Protein AF-0000000083642367 (afdb_homodimer)

Secondary structure (DSSP, 8-state):
------HHHHHHHHHHHHHHHH-HHHIIIII-HHHHHHHH-----SSSS------------HHHHHHHHHHHHHHHHHHIIIII-PPPHHHHHHHHHHHHHHHHHHHHTTT-------/------HHHHHHHHHHHHHHHH-HHHIIIII-HHHHHHHH-----SSSS------------HHHHHHHHHHHHHHHHHHIIIII-PPPHHHHHHHHHHHHHHHHHHHHTTT-------

pLDDT: mean 73.56, std 21.22, range [21.5, 97.69]

Structure (mmCIF, N/CA/C/O backbone):
data_AF-0000000083642367-model_v1
#
loop_
_entity.id
_entity.type
_entity.pdbx_description
1 polymer 'Putative E3 ubiquitin-protein ligase LIN-1'
#
loop_
_atom_site.group_PDB
_atom_site.id
_atom_site.type_symbol
_atom_site.label_atom_id
_atom_site.label_alt_id
_atom_site.label_comp_id
_atom_site.label_asym_id
_atom_site.label_entity_id
_atom_site.label_seq_id
_atom_site.pdbx_PDB_ins_code
_atom_site.Cartn_x
_atom_site.Cartn_y
_atom_site.Cartn_z
_atom_site.occupancy
_atom_site.B_iso_or_equiv
_atom_site.auth_seq_id
_atom_site.auth_comp_id
_atom_site.auth_asym_id
_atom_site.auth_atom_id
_atom_site.pdbx_PDB_model_num
ATOM 1 N N . MET A 1 1 ? 23.484 5.816 1.713 1 21.5 1 MET A N 1
ATOM 2 C CA . MET A 1 1 ? 23.25 5.234 0.395 1 21.5 1 MET A CA 1
ATOM 3 C C . MET A 1 1 ? 21.766 5.016 0.15 1 21.5 1 MET A C 1
ATOM 5 O O . MET A 1 1 ? 21.109 4.258 0.871 1 21.5 1 MET A O 1
ATOM 9 N N . VAL A 1 2 ? 21.078 6 -0.217 1 36.38 2 VAL A N 1
ATOM 10 C CA . VAL A 1 2 ? 19.672 6.004 -0.578 1 36.38 2 VAL A CA 1
ATOM 11 C C . VAL A 1 2 ? 19.406 4.938 -1.637 1 36.38 2 VAL A C 1
ATOM 13 O O . VAL A 1 2 ? 19.953 5 -2.74 1 36.38 2 VAL A O 1
ATOM 16 N N . ARG A 1 3 ? 19.406 3.686 -1.365 1 45.94 3 ARG A N 1
ATOM 17 C CA . ARG A 1 3 ? 19.25 2.605 -2.334 1 45.94 3 ARG A CA 1
ATOM 18 C C . ARG A 1 3 ? 18.172 2.932 -3.354 1 45.94 3 ARG A C 1
ATOM 20 O O . ARG A 1 3 ? 17.109 3.473 -2.998 1 45.94 3 ARG A O 1
ATOM 27 N N . LYS A 1 4 ? 18.5 3.357 -4.512 1 52.19 4 LYS A N 1
ATOM 28 C CA . LYS A 1 4 ? 17.672 3.621 -5.68 1 52.19 4 LYS A CA 1
ATOM 29 C C . LYS A 1 4 ? 16.578 2.559 -5.828 1 52.19 4 LYS A C 1
ATOM 31 O O . LYS A 1 4 ? 16.875 1.365 -5.914 1 52.19 4 LYS A O 1
ATOM 36 N N . LEU A 1 5 ? 15.43 2.971 -5.438 1 57.75 5 LEU A N 1
ATOM 37 C CA . LEU A 1 5 ? 14.312 2.084 -5.738 1 57.75 5 LEU A CA 1
ATOM 38 C C . LEU A 1 5 ? 14.305 1.696 -7.211 1 57.75 5 LEU A C 1
ATOM 40 O O . LEU A 1 5 ? 14.602 2.523 -8.078 1 57.75 5 LEU A O 1
ATOM 44 N N . GLN A 1 6 ? 14.578 0.341 -7.5 1 70 6 GLN A N 1
ATOM 45 C CA . GLN A 1 6 ? 14.414 -0.15 -8.859 1 70 6 GLN A CA 1
ATOM 46 C C . GLN A 1 6 ? 12.953 -0.071 -9.305 1 70 6 GLN A C 1
ATOM 48 O O . GLN A 1 6 ? 12.078 0.305 -8.516 1 70 6 GLN A O 1
ATOM 53 N N . GLY A 1 7 ? 12.711 -0.253 -10.539 1 76.69 7 GLY A N 1
ATOM 54 C CA . GLY A 1 7 ? 11.391 -0.056 -11.109 1 76.69 7 GLY A CA 1
ATOM 55 C C . GLY A 1 7 ? 10.281 -0.653 -10.266 1 76.69 7 GLY A C 1
ATOM 56 O O . GLY A 1 7 ? 9.32 0.037 -9.914 1 76.69 7 GLY A O 1
ATOM 57 N N . ASP A 1 8 ? 10.445 -1.919 -9.836 1 83 8 ASP A N 1
ATOM 58 C CA . ASP A 1 8 ? 9.398 -2.555 -9.039 1 83 8 ASP A CA 1
ATOM 59 C C . ASP A 1 8 ? 9.352 -1.969 -7.633 1 83 8 ASP A C 1
ATOM 61 O O . ASP A 1 8 ? 8.273 -1.774 -7.074 1 83 8 ASP A O 1
ATOM 65 N N . GLU A 1 9 ? 10.5 -1.69 -7.07 1 89.38 9 GLU A N 1
ATOM 66 C CA . GLU A 1 9 ? 10.547 -1.117 -5.727 1 89.38 9 GLU A CA 1
ATOM 67 C C . GLU A 1 9 ? 9.961 0.292 -5.707 1 89.38 9 GLU A C 1
ATOM 69 O O . GLU A 1 9 ? 9.273 0.673 -4.758 1 89.38 9 GLU A O 1
ATOM 74 N N . TRP A 1 10 ? 10.203 0.956 -6.742 1 87.31 10 TRP A N 1
ATOM 75 C CA . TRP A 1 10 ? 9.648 2.297 -6.906 1 87.31 10 TRP A CA 1
ATOM 76 C C . TRP A 1 10 ? 8.125 2.256 -6.945 1 87.31 10 TRP A C 1
ATOM 78 O O . TRP A 1 10 ? 7.465 3.049 -6.273 1 87.31 10 TRP A O 1
ATOM 88 N N . GLN A 1 11 ? 7.609 1.375 -7.688 1 85.44 11 GLN A N 1
ATOM 89 C CA . GLN A 1 11 ? 6.164 1.238 -7.824 1 85.44 11 GLN A CA 1
ATOM 90 C C . GLN A 1 11 ? 5.523 0.795 -6.512 1 85.44 11 GLN A C 1
ATOM 92 O O . GLN A 1 11 ? 4.453 1.276 -6.145 1 85.44 11 GLN A O 1
ATOM 97 N N . ALA A 1 12 ? 6.156 -0.085 -5.848 1 92.62 12 ALA A N 1
ATOM 98 C CA . ALA A 1 12 ? 5.645 -0.529 -4.555 1 92.62 12 ALA A CA 1
ATOM 99 C C . ALA A 1 12 ? 5.586 0.628 -3.561 1 92.62 12 ALA A C 1
ATOM 101 O O . ALA A 1 12 ? 4.629 0.75 -2.795 1 92.62 12 ALA A O 1
ATOM 102 N N . ALA A 1 13 ? 6.57 1.545 -3.623 1 93.75 13 ALA A N 1
ATOM 103 C CA . ALA A 1 13 ? 6.574 2.727 -2.764 1 93.75 13 ALA A CA 1
ATOM 104 C C . ALA A 1 13 ? 5.41 3.652 -3.102 1 93.75 13 ALA A C 1
ATOM 106 O O . ALA A 1 13 ? 4.766 4.203 -2.203 1 93.75 13 ALA A O 1
ATOM 107 N N . LEU A 1 14 ? 5.109 3.732 -4.359 1 91.19 14 LEU A N 1
ATOM 108 C CA . LEU A 1 14 ? 3.99 4.562 -4.789 1 91.19 14 LEU A CA 1
ATOM 109 C C . LEU A 1 14 ? 2.666 4.004 -4.277 1 91.19 14 LEU A C 1
ATOM 111 O O . LEU A 1 14 ? 1.818 4.754 -3.789 1 91.19 14 LEU A O 1
ATOM 115 N N . HIS A 1 15 ? 2.521 2.746 -4.406 1 91.94 15 HIS A N 1
ATOM 116 C CA . HIS A 1 15 ? 1.314 2.105 -3.896 1 91.94 15 HIS A CA 1
ATOM 117 C C . HIS A 1 15 ? 1.214 2.246 -2.381 1 91.94 15 HIS A C 1
ATOM 119 O O . HIS A 1 15 ? 0.127 2.473 -1.845 1 91.94 15 HIS A O 1
ATOM 125 N N . PHE A 1 16 ? 2.283 2.168 -1.712 1 95.38 16 PHE A N 1
ATOM 126 C CA . PHE A 1 16 ? 2.297 2.332 -0.263 1 95.38 16 PHE A CA 1
ATOM 127 C C . PHE A 1 16 ? 1.856 3.738 0.127 1 95.38 16 PHE A C 1
ATOM 129 O O . PHE A 1 16 ? 1.002 3.906 1 1 95.38 16 PHE A O 1
ATOM 136 N N . LEU A 1 17 ? 2.432 4.699 -0.504 1 95.5 17 LEU A N 1
ATOM 137 C CA . LEU A 1 17 ? 2.072 6.086 -0.214 1 95.5 17 LEU A CA 1
ATOM 138 C C . LEU A 1 17 ? 0.598 6.336 -0.513 1 95.5 17 LEU A C 1
ATOM 140 O O . LEU A 1 17 ? -0.067 7.082 0.209 1 95.5 17 LEU A O 1
ATOM 144 N N . GLN A 1 18 ? 0.11 5.691 -1.556 1 92 18 GLN A N 1
ATOM 145 C CA . GLN A 1 18 ? -1.309 5.82 -1.876 1 92 18 GLN A CA 1
ATOM 146 C C . GLN A 1 18 ? -2.176 5.207 -0.781 1 92 18 GLN A C 1
ATOM 148 O O . GLN A 1 18 ? -3.232 5.746 -0.444 1 92 18 GLN A O 1
ATOM 153 N N . ALA A 1 19 ? -1.743 4.082 -0.219 1 94.62 19 ALA A N 1
ATOM 154 C CA . ALA A 1 19 ? -2.473 3.486 0.897 1 94.62 19 ALA A CA 1
ATOM 155 C C . ALA A 1 19 ? -2.523 4.438 2.09 1 94.62 19 ALA A C 1
ATOM 157 O O . ALA A 1 19 ? -3.576 4.613 2.707 1 94.62 19 ALA A O 1
ATOM 158 N N . VAL A 1 20 ? -1.444 5.102 2.375 1 97.06 20 VAL A N 1
ATOM 159 C CA . VAL A 1 20 ? -1.371 6.059 3.475 1 97.06 20 VAL A CA 1
ATOM 160 C C . VAL A 1 20 ? -2.309 7.23 3.203 1 97.06 20 VAL A C 1
ATOM 162 O O . VAL A 1 20 ? -3.041 7.668 4.094 1 97.06 20 VAL A O 1
ATOM 165 N N . LEU A 1 21 ? -2.297 7.711 2.006 1 94.31 21 LEU A N 1
ATOM 166 C CA . LEU A 1 21 ? -3.123 8.852 1.632 1 94.31 21 LEU A CA 1
ATOM 167 C C . LEU A 1 21 ? -4.602 8.547 1.832 1 94.31 21 LEU A C 1
ATOM 169 O O . LEU A 1 21 ? -5.367 9.406 2.268 1 94.31 21 LEU A O 1
ATOM 173 N N . VAL A 1 22 ? -4.961 7.375 1.558 1 92.06 22 VAL A N 1
ATOM 174 C CA . VAL A 1 22 ? -6.367 6.984 1.57 1 92.06 22 VAL A CA 1
ATOM 175 C C . VAL A 1 22 ? -6.816 6.711 3.004 1 92.06 22 VAL A C 1
ATOM 177 O O . VAL A 1 22 ? -7.906 7.121 3.41 1 92.06 22 VAL A O 1
ATOM 180 N N . SER A 1 23 ? -5.977 6.023 3.75 1 94.56 23 SER A N 1
ATOM 181 C CA . SER A 1 23 ? -6.324 5.695 5.129 1 94.56 23 SER A CA 1
ATOM 182 C C . SER A 1 23 ? -5.09 5.703 6.023 1 94.56 23 SER A C 1
ATOM 184 O O . SER A 1 23 ? -4.578 4.645 6.387 1 94.56 23 SER A O 1
ATOM 186 N N . PRO A 1 24 ? -4.672 6.863 6.48 1 96.25 24 PRO A N 1
ATOM 187 C CA . PRO A 1 24 ? -3.461 6.977 7.293 1 96.25 24 PRO A CA 1
ATOM 188 C C . PRO A 1 24 ? -3.553 6.203 8.609 1 96.25 24 PRO A C 1
ATOM 190 O O . PRO A 1 24 ? -2.592 5.543 9.008 1 96.25 24 PRO A O 1
ATOM 193 N N . MET A 1 25 ? -4.711 6.203 9.188 1 94.69 25 MET A N 1
ATOM 194 C CA . MET A 1 25 ? -4.863 5.562 10.492 1 94.69 25 MET A CA 1
ATOM 195 C C . MET A 1 25 ? -4.723 4.047 10.375 1 94.69 25 MET A C 1
ATOM 197 O O . MET A 1 25 ? -4.047 3.42 11.188 1 94.69 25 MET A O 1
ATOM 201 N N . LEU A 1 26 ? -5.309 3.523 9.383 1 95.69 26 LEU A N 1
ATOM 202 C CA . LEU A 1 26 ? -5.215 2.082 9.18 1 95.69 26 LEU A CA 1
ATOM 203 C C . LEU A 1 26 ? -3.773 1.665 8.898 1 95.69 26 LEU A C 1
ATOM 205 O O . LEU A 1 26 ? -3.271 0.709 9.492 1 95.69 26 LEU A O 1
ATOM 209 N N . VAL A 1 27 ? -3.109 2.365 8.055 1 97.5 27 VAL A N 1
ATOM 210 C CA . VAL A 1 27 ? -1.756 1.997 7.652 1 97.5 27 VAL A CA 1
ATOM 211 C C . VAL A 1 27 ? -0.801 2.178 8.828 1 97.5 27 VAL A C 1
ATOM 213 O O . VAL A 1 27 ? 0.041 1.316 9.094 1 97.5 27 VAL A O 1
ATOM 216 N N . TRP A 1 28 ? -0.972 3.221 9.508 1 96.12 28 TRP A N 1
ATOM 217 C CA . TRP A 1 28 ? -0.108 3.539 10.641 1 96.12 28 TRP A CA 1
ATOM 218 C C . TRP A 1 28 ? -0.3 2.533 11.773 1 96.12 28 TRP A C 1
ATOM 220 O O . TRP A 1 28 ? 0.67 2.109 12.406 1 96.12 28 TRP A O 1
ATOM 230 N N . ASN A 1 29 ? -1.484 2.105 11.961 1 94.88 29 ASN A N 1
ATOM 231 C CA . ASN A 1 29 ? -1.749 1.3 13.148 1 94.88 29 ASN A CA 1
ATOM 232 C C . ASN A 1 29 ? -1.696 -0.193 12.836 1 94.88 29 ASN A C 1
ATOM 234 O O . ASN A 1 29 ? -1.314 -0.997 13.688 1 94.88 29 ASN A O 1
ATOM 238 N N . GLU A 1 30 ? -2.055 -0.541 11.656 1 94.94 30 GLU A N 1
ATOM 239 C CA . GLU A 1 30 ? -2.289 -1.96 11.406 1 94.94 30 GLU A CA 1
ATOM 240 C C . GLU A 1 30 ? -1.319 -2.502 10.359 1 94.94 30 GLU A C 1
ATOM 242 O O . GLU A 1 30 ? -0.887 -3.654 10.445 1 94.94 30 GLU A O 1
ATOM 247 N N . PHE A 1 31 ? -0.974 -1.749 9.383 1 96.75 31 PHE A N 1
ATOM 248 C CA . PHE A 1 31 ? -0.193 -2.285 8.273 1 96.75 31 PHE A CA 1
ATOM 249 C C . PHE A 1 31 ? 1.299 -2.104 8.523 1 96.75 31 PHE A C 1
ATOM 251 O O . PHE A 1 31 ? 2.059 -3.074 8.516 1 96.75 31 PHE A O 1
ATOM 258 N N . ALA A 1 32 ? 1.711 -0.888 8.758 1 97.69 32 ALA A N 1
ATOM 259 C CA . ALA A 1 32 ? 3.135 -0.563 8.727 1 97.69 32 ALA A CA 1
ATOM 260 C C . ALA A 1 32 ? 3.479 0.494 9.773 1 97.69 32 ALA A C 1
ATOM 262 O O . ALA A 1 32 ? 3.98 1.569 9.438 1 97.69 32 ALA A O 1
ATOM 263 N N . PRO A 1 33 ? 3.299 0.22 11.07 1 95.5 33 PRO A N 1
ATOM 264 C CA . PRO A 1 33 ? 3.521 1.224 12.109 1 95.5 33 PRO A CA 1
ATOM 265 C C . PRO A 1 33 ? 4.965 1.726 12.148 1 95.5 33 PRO A C 1
ATOM 267 O O . PRO A 1 33 ? 5.199 2.928 12.297 1 95.5 33 PRO A O 1
ATOM 270 N N . GLN A 1 34 ? 5.871 0.862 11.992 1 93.62 34 GLN A N 1
ATOM 271 C CA . GLN A 1 34 ? 7.277 1.241 12.117 1 93.62 34 GLN A CA 1
ATOM 272 C C . GLN A 1 34 ? 7.699 2.158 10.969 1 93.62 34 GLN A C 1
ATOM 274 O O . GLN A 1 34 ? 8.359 3.176 11.195 1 93.62 34 GLN A O 1
ATOM 279 N N . LEU A 1 35 ? 7.324 1.792 9.852 1 96.06 35 LEU A N 1
ATOM 280 C CA . LEU A 1 35 ? 7.691 2.604 8.695 1 96.06 35 LEU A CA 1
ATOM 281 C C . LEU A 1 35 ? 7 3.961 8.742 1 96.06 35 LEU A C 1
ATOM 283 O O . LEU A 1 35 ? 7.617 4.988 8.453 1 96.06 35 LEU A O 1
ATOM 287 N N . CYS A 1 36 ? 5.75 3.979 9.078 1 96.25 36 CYS A N 1
ATOM 288 C CA . CYS A 1 36 ? 5.012 5.234 9.156 1 96.25 36 CYS A CA 1
ATOM 289 C C . CYS A 1 36 ? 5.641 6.172 10.18 1 96.25 36 CYS A C 1
ATOM 291 O O . CYS A 1 36 ? 5.766 7.371 9.938 1 96.25 36 CYS A O 1
ATOM 293 N N . GLU A 1 37 ? 6.012 5.598 11.266 1 94 37 GLU A N 1
ATOM 294 C CA . GLU A 1 37 ? 6.68 6.402 12.281 1 94 37 GLU A CA 1
ATOM 295 C C . GLU A 1 37 ? 7.953 7.039 11.734 1 94 37 GLU A C 1
ATOM 297 O O . GLU A 1 37 ? 8.219 8.219 11.977 1 94 37 GLU A O 1
ATOM 302 N N . SER A 1 38 ? 8.648 6.285 11.031 1 92.88 38 SER A N 1
ATOM 303 C CA . SER A 1 38 ? 9.914 6.758 10.477 1 92.88 38 SER A CA 1
ATOM 304 C C . SER A 1 38 ? 9.68 7.824 9.414 1 92.88 38 SER A C 1
ATOM 306 O O . SER A 1 38 ? 10.43 8.805 9.336 1 92.88 38 SER A O 1
ATOM 308 N N . LEU A 1 39 ? 8.75 7.742 8.711 1 93.88 39 LEU A N 1
ATOM 309 C CA . LEU A 1 39 ? 8.539 8.602 7.551 1 93.88 39 LEU A CA 1
ATOM 310 C C . LEU A 1 39 ? 7.746 9.844 7.934 1 93.88 39 LEU A C 1
ATOM 312 O O . LEU A 1 39 ? 7.961 10.922 7.379 1 93.88 39 LEU A O 1
ATOM 316 N N . PHE A 1 40 ? 6.801 9.664 8.93 1 93.94 40 PHE A N 1
ATOM 317 C CA . PHE A 1 40 ? 5.809 10.727 9.031 1 93.94 40 PHE A CA 1
ATOM 318 C C . PHE A 1 40 ? 5.801 11.328 10.438 1 93.94 40 PHE A C 1
ATOM 320 O O . PHE A 1 40 ? 4.992 12.211 10.734 1 93.94 40 PHE A O 1
ATOM 327 N N . ARG A 1 41 ? 6.5 10.758 11.25 1 86.5 41 ARG A N 1
ATOM 328 C CA . ARG A 1 41 ? 6.527 11.328 12.594 1 86.5 41 ARG A CA 1
ATOM 329 C C . ARG A 1 41 ? 6.953 12.789 12.562 1 86.5 41 ARG A C 1
ATOM 331 O O . ARG A 1 41 ? 7.93 13.141 11.906 1 86.5 41 ARG A O 1
ATOM 338 N N . LYS A 1 42 ? 6.086 13.578 13.172 1 77.81 42 LYS A N 1
ATOM 339 C CA . LYS A 1 42 ? 6.418 15 13.266 1 77.81 42 LYS A CA 1
ATOM 340 C C . LYS A 1 42 ? 7.629 15.219 14.172 1 77.81 42 LYS A C 1
ATOM 342 O O . LYS A 1 42 ? 7.68 14.695 15.289 1 77.81 42 LYS A O 1
ATOM 347 N N . HIS A 1 43 ? 8.734 15.391 13.594 1 66.19 43 HIS A N 1
ATOM 348 C CA . HIS A 1 43 ? 9.859 15.766 14.438 1 66.19 43 HIS A CA 1
ATOM 349 C C . HIS A 1 43 ? 9.75 17.203 14.906 1 66.19 43 HIS A C 1
ATOM 351 O O . HIS A 1 43 ? 9.383 18.094 14.125 1 66.19 43 HIS A O 1
ATOM 357 N N . GLY A 1 44 ? 9.016 17.5 15.906 1 54.06 44 GLY A N 1
ATOM 358 C CA . GLY A 1 44 ? 9.086 18.859 16.406 1 54.06 44 GLY A CA 1
ATOM 359 C C . GLY A 1 44 ? 10.367 19.578 16.016 1 54.06 44 GLY A C 1
ATOM 360 O O . GLY A 1 44 ? 11.383 18.938 15.742 1 54.06 44 GLY A O 1
ATOM 361 N N . ASN A 1 45 ? 10.32 20.656 15.242 1 49.22 45 ASN A N 1
ATOM 362 C CA . ASN A 1 45 ? 11.516 21.484 15.367 1 49.22 45 ASN A CA 1
ATOM 363 C C . ASN A 1 45 ? 12.195 21.281 16.719 1 49.22 45 ASN A C 1
ATOM 365 O O . ASN A 1 45 ? 11.594 21.531 17.766 1 49.22 45 ASN A O 1
ATOM 369 N N . ARG A 1 46 ? 13.078 20.406 16.984 1 46.62 46 ARG A N 1
ATOM 370 C CA . ARG A 1 46 ? 13.859 20.391 18.219 1 46.62 46 ARG A CA 1
ATOM 371 C C . ARG A 1 46 ? 14.094 21.812 18.734 1 46.62 46 ARG A C 1
ATOM 373 O O . ARG A 1 46 ? 14.883 22.031 19.656 1 46.62 46 ARG A O 1
ATOM 380 N N . SER A 1 47 ? 13.922 22.953 18.109 1 44.84 47 SER A N 1
ATOM 381 C CA . SER A 1 47 ? 14.219 24.078 18.969 1 44.84 47 SER A CA 1
ATOM 382 C C . SER A 1 47 ? 13.484 23.969 20.312 1 44.84 47 SER A C 1
ATOM 384 O O . SER A 1 47 ? 13.445 22.891 20.906 1 44.84 47 SER A O 1
ATOM 386 N N . LEU A 1 48 ? 12.781 25.359 20.906 1 40.59 48 LEU A N 1
ATOM 387 C CA . LEU A 1 48 ? 12.359 25.75 22.266 1 40.59 48 LEU A CA 1
ATOM 388 C C . LEU A 1 48 ? 11.242 24.844 22.75 1 40.59 48 LEU A C 1
ATOM 390 O O . LEU A 1 48 ? 10.641 25.109 23.797 1 40.59 48 LEU A O 1
ATOM 394 N N . GLU A 1 49 ? 10.469 24.234 21.953 1 42.94 49 GLU A N 1
ATOM 395 C CA . GLU A 1 49 ? 9.367 23.719 22.766 1 42.94 49 GLU A CA 1
ATOM 396 C C . GLU A 1 49 ? 9.867 22.703 23.797 1 42.94 49 GLU A C 1
ATOM 398 O O . GLU A 1 49 ? 10.797 21.938 23.516 1 42.94 49 GLU A O 1
ATOM 403 N N . PHE A 1 50 ? 9.812 23.062 25.156 1 41.03 50 PHE A N 1
ATOM 404 C CA . PHE A 1 50 ? 9.93 22.297 26.391 1 41.03 50 PHE A CA 1
ATOM 405 C C . PHE A 1 50 ? 9.57 20.828 26.156 1 41.03 50 PHE A C 1
ATOM 407 O O . PHE A 1 50 ? 8.555 20.531 25.531 1 41.03 50 PHE A O 1
ATOM 414 N N . VAL A 1 51 ? 10.523 19.922 26.172 1 43.84 51 VAL A N 1
ATOM 415 C CA . VAL A 1 51 ? 10.562 18.484 26.359 1 43.84 51 VAL A CA 1
ATOM 416 C C . VAL A 1 51 ? 9.305 18.016 27.094 1 43.84 51 VAL A C 1
ATOM 418 O O . VAL A 1 51 ? 9.297 17.938 28.328 1 43.84 51 VAL A O 1
ATOM 421 N N . SER A 1 52 ? 8.219 18.828 27.234 1 42.34 52 SER A N 1
ATOM 422 C CA . SER A 1 52 ? 7.254 18.062 28.016 1 42.34 52 SER A CA 1
ATOM 423 C C . SER A 1 52 ? 7.195 16.609 27.547 1 42.34 52 SER A C 1
ATOM 425 O O . SER A 1 52 ? 7.047 16.344 26.344 1 42.34 52 SER A O 1
ATOM 427 N N . SER A 1 53 ? 8.086 15.758 28.094 1 41.41 53 SER A N 1
ATOM 428 C CA . SER A 1 53 ? 8.164 14.297 28.156 1 41.41 53 SER A CA 1
ATOM 429 C C . SER A 1 53 ? 6.82 13.656 27.828 1 41.41 53 SER A C 1
AT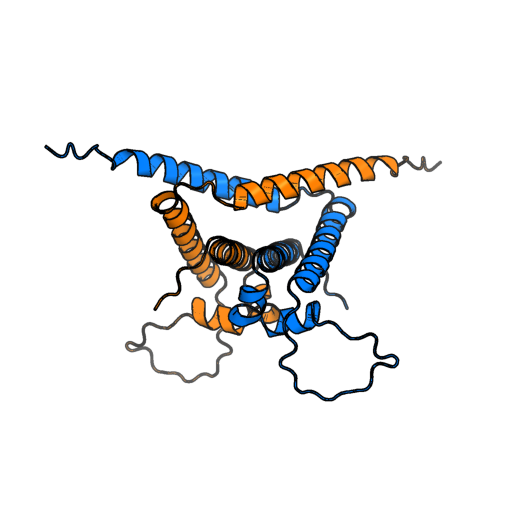OM 431 O O . SER A 1 53 ? 6.559 12.516 28.219 1 41.41 53 SER A O 1
ATOM 433 N N . SER A 1 54 ? 5.68 14.492 27.812 1 41.84 54 SER A N 1
ATOM 434 C CA . SER A 1 54 ? 4.488 13.656 27.953 1 41.84 54 SER A CA 1
ATOM 435 C C . SER A 1 54 ? 4.508 12.5 26.953 1 41.84 54 SER A C 1
ATOM 437 O O . SER A 1 54 ? 4.855 12.68 25.797 1 41.84 54 SER A O 1
ATOM 439 N N . ASN A 1 55 ? 4.953 11.328 27.328 1 43.81 55 ASN A N 1
ATOM 440 C CA . ASN A 1 55 ? 4.566 10 26.859 1 43.81 55 ASN A CA 1
ATOM 441 C C . ASN A 1 55 ? 3.352 10.07 25.938 1 43.81 55 ASN A C 1
ATOM 443 O O . ASN A 1 55 ? 2.34 9.414 26.188 1 43.81 55 ASN A O 1
ATOM 447 N N . SER A 1 56 ? 2.834 11.234 25.625 1 46.97 56 SER A N 1
ATOM 448 C CA . SER A 1 56 ? 1.513 11.273 25 1 46.97 56 SER A CA 1
ATOM 449 C C . SER A 1 56 ? 1.465 10.406 23.75 1 46.97 56 SER A C 1
ATOM 451 O O . SER A 1 56 ? 2.389 10.43 22.938 1 46.97 56 SER A O 1
ATOM 453 N N . GLU A 1 57 ? 1.031 9.227 23.766 1 53.34 57 GLU A N 1
ATOM 454 C CA . GLU A 1 57 ? 0.508 8.555 22.578 1 53.34 57 GLU A CA 1
ATOM 455 C C . GLU A 1 57 ? 0.287 9.547 21.438 1 53.34 57 GLU A C 1
ATOM 457 O O . GLU A 1 57 ? -0.636 10.367 21.484 1 53.34 57 GLU A O 1
ATOM 462 N N . GLU A 1 58 ? 1.38 10.32 21.047 1 62.06 58 GLU A N 1
ATOM 463 C CA . GLU A 1 58 ? 1.285 11.359 20.016 1 62.06 58 GLU A CA 1
ATOM 464 C C . GLU A 1 58 ? 0.234 11.008 18.969 1 62.06 58 GLU A C 1
ATOM 466 O O . GLU A 1 58 ? 0.267 9.922 18.391 1 62.06 58 GLU A O 1
ATOM 471 N N . GLU A 1 59 ? -0.815 11.5 19.219 1 77.81 59 GLU A N 1
ATOM 472 C CA . GLU A 1 59 ? -1.935 11.367 18.281 1 77.81 59 GLU A CA 1
ATOM 473 C C . GLU A 1 59 ? -1.481 11.562 16.844 1 77.81 59 GLU A C 1
ATOM 475 O O . GLU A 1 59 ? -0.696 12.469 16.547 1 77.81 59 GLU A O 1
ATOM 480 N N . ILE A 1 60 ? -1.64 10.57 16.047 1 84.19 60 ILE A N 1
ATOM 481 C CA . ILE A 1 60 ? -1.365 10.641 14.609 1 84.19 60 ILE A CA 1
ATOM 482 C C . ILE A 1 60 ? -2.115 11.82 13.992 1 84.19 60 ILE A C 1
ATOM 484 O O . ILE A 1 60 ? -3.338 11.914 14.117 1 84.19 60 ILE A O 1
ATOM 488 N N . ASP A 1 61 ? -1.439 12.836 13.625 1 90.31 61 ASP A N 1
ATOM 489 C CA . ASP A 1 61 ? -2.025 13.93 12.859 1 90.31 61 ASP A CA 1
ATOM 490 C C . ASP A 1 61 ? -2.281 13.516 11.406 1 90.31 61 ASP A C 1
ATOM 492 O O . ASP A 1 61 ? -1.38 13.578 10.57 1 90.31 61 ASP A O 1
ATOM 496 N N . GLU A 1 62 ? -3.447 13.18 11.18 1 93 62 GLU A N 1
ATOM 497 C CA . GLU A 1 62 ? -3.82 12.617 9.883 1 93 62 GLU A CA 1
ATOM 498 C C . GLU A 1 62 ? -3.531 13.602 8.758 1 93 62 GLU A C 1
ATOM 500 O O . GLU A 1 62 ? -3.086 13.203 7.676 1 93 62 GLU A O 1
ATOM 505 N N . VAL A 1 63 ? -3.887 14.828 9.039 1 93.44 63 VAL A N 1
ATOM 506 C CA . VAL A 1 63 ? -3.703 15.844 8.016 1 93.44 63 VAL A CA 1
ATOM 507 C C . VAL A 1 63 ? -2.223 15.961 7.66 1 93.44 63 VAL A C 1
ATOM 509 O O . VAL A 1 63 ? -1.861 16.016 6.48 1 93.44 63 VAL A O 1
ATOM 512 N N . PHE A 1 64 ? -1.46 15.953 8.625 1 93.31 64 PHE A N 1
ATOM 513 C CA . PHE A 1 64 ? -0.022 16.062 8.422 1 93.31 64 PHE A CA 1
ATOM 514 C C . PHE A 1 64 ? 0.516 14.859 7.664 1 93.31 64 PHE A C 1
ATOM 516 O O . PHE A 1 64 ? 1.31 15.008 6.73 1 93.31 64 PHE A O 1
ATOM 523 N N . VAL A 1 65 ? 0.13 13.703 8.055 1 96 65 VAL A N 1
ATOM 524 C CA . VAL A 1 65 ? 0.583 12.469 7.426 1 96 65 VAL A CA 1
ATOM 525 C C . VAL A 1 65 ? 0.197 12.469 5.945 1 96 65 VAL A C 1
ATOM 527 O O . VAL A 1 65 ? 1.015 12.141 5.082 1 96 65 VAL A O 1
ATOM 530 N N . LYS A 1 66 ? -0.974 12.93 5.621 1 95.5 66 LYS A N 1
ATOM 531 C CA . LYS A 1 66 ? -1.445 12.969 4.242 1 95.5 66 LYS A CA 1
ATOM 532 C C . LYS A 1 66 ? -0.641 13.969 3.41 1 95.5 66 LYS A C 1
ATOM 534 O O . LYS A 1 66 ? -0.296 13.688 2.26 1 95.5 66 LYS A O 1
ATOM 539 N N . GLU A 1 67 ? -0.382 15.016 4.035 1 94.81 67 GLU A N 1
ATOM 540 C CA . GLU A 1 67 ? 0.392 16.031 3.326 1 94.81 67 GLU A CA 1
ATOM 541 C C . GLU A 1 67 ? 1.794 15.523 2.998 1 94.81 67 GLU A C 1
ATOM 543 O O . GLU A 1 67 ? 2.275 15.695 1.876 1 94.81 67 GLU A O 1
ATOM 548 N N . LYS A 1 68 ? 2.414 14.961 3.943 1 95.81 68 LYS A N 1
ATOM 549 C CA . LYS A 1 68 ? 3.752 14.422 3.721 1 95.81 68 LYS A CA 1
ATOM 550 C C . LYS A 1 68 ? 3.727 13.305 2.682 1 95.81 68 LYS A C 1
ATOM 552 O O . LYS A 1 68 ? 4.57 13.266 1.784 1 95.81 68 LYS A O 1
ATOM 557 N N . ALA A 1 69 ? 2.797 12.445 2.818 1 95.88 69 ALA A N 1
ATOM 558 C CA . ALA A 1 69 ? 2.668 11.352 1.859 1 95.88 69 ALA A CA 1
ATOM 559 C C . ALA A 1 69 ? 2.451 11.891 0.446 1 95.88 69 ALA A C 1
ATOM 561 O O . ALA A 1 69 ? 3.021 11.367 -0.515 1 95.88 69 ALA A O 1
ATOM 562 N N . ARG A 1 70 ? 1.641 12.906 0.348 1 92.56 70 ARG A N 1
ATOM 563 C CA . ARG A 1 70 ? 1.377 13.523 -0.947 1 92.56 70 ARG A CA 1
ATOM 564 C C . ARG A 1 70 ? 2.656 14.094 -1.553 1 92.56 70 ARG A C 1
ATOM 566 O O . ARG A 1 70 ? 2.936 13.883 -2.736 1 92.56 70 ARG A O 1
ATOM 573 N N . ARG A 1 71 ? 3.357 14.711 -0.807 1 92.12 71 ARG A N 1
ATOM 574 C CA . ARG A 1 71 ? 4.609 15.297 -1.273 1 92.12 71 ARG A CA 1
ATOM 575 C C . ARG A 1 71 ? 5.586 14.219 -1.723 1 92.12 71 ARG A C 1
ATOM 577 O O . ARG A 1 71 ? 6.23 14.352 -2.766 1 92.12 71 ARG A O 1
ATOM 584 N N . TYR A 1 72 ? 5.703 13.219 -0.981 1 92.56 72 TYR A N 1
ATOM 585 C CA . TYR A 1 72 ? 6.57 12.109 -1.356 1 92.56 72 TYR A CA 1
ATOM 586 C C . TYR A 1 72 ? 6.121 11.484 -2.672 1 92.56 72 TYR A C 1
ATOM 588 O O . TYR A 1 72 ? 6.945 11.164 -3.529 1 92.56 72 TYR A O 1
ATOM 596 N N . LYS A 1 73 ? 4.891 11.305 -2.789 1 89.56 73 LYS A N 1
ATOM 597 C CA . LYS A 1 73 ? 4.344 10.727 -4.012 1 89.56 73 LYS A CA 1
ATOM 598 C C . LYS A 1 73 ? 4.645 11.609 -5.223 1 89.56 73 LYS A C 1
ATOM 600 O O . LYS A 1 73 ? 5.047 11.109 -6.273 1 89.56 73 LYS A O 1
ATOM 605 N N . GLU A 1 74 ? 4.402 12.867 -5.051 1 86.81 74 GLU A N 1
ATOM 606 C CA . GLU A 1 74 ? 4.684 13.82 -6.121 1 86.81 74 GLU A CA 1
ATOM 607 C C . GLU A 1 74 ? 6.156 13.781 -6.52 1 86.81 74 GLU A C 1
ATOM 609 O O . GLU A 1 74 ? 6.48 13.828 -7.707 1 86.81 74 GLU A O 1
ATOM 614 N N . CYS A 1 75 ? 6.965 13.695 -5.559 1 88.12 75 CYS A N 1
ATOM 615 C CA . CYS A 1 75 ? 8.398 13.602 -5.816 1 88.12 75 CYS A CA 1
ATOM 616 C C . CYS A 1 75 ? 8.742 12.328 -6.578 1 88.12 75 CYS A C 1
ATOM 618 O O . CYS A 1 75 ? 9.508 12.359 -7.539 1 88.12 75 CYS A O 1
ATOM 620 N N . LEU A 1 76 ? 8.18 11.25 -6.258 1 87.56 76 LEU A N 1
ATOM 621 C CA . LEU A 1 76 ? 8.445 9.977 -6.918 1 87.56 76 LEU A CA 1
ATOM 622 C C . LEU A 1 76 ? 7.922 9.992 -8.352 1 87.56 76 LEU A C 1
ATOM 624 O O . LEU A 1 76 ? 8.594 9.492 -9.258 1 87.56 76 LEU A O 1
ATOM 628 N N . VAL A 1 77 ? 6.785 10.562 -8.555 1 84.38 77 VAL A N 1
ATOM 629 C CA . VAL A 1 77 ? 6.199 10.641 -9.891 1 84.38 77 VAL A CA 1
ATOM 630 C C . VAL A 1 77 ? 7.051 11.547 -10.773 1 84.38 77 VAL A C 1
ATOM 632 O O . VAL A 1 77 ? 7.312 11.234 -11.938 1 84.38 77 VAL A O 1
ATOM 635 N N . TYR A 1 78 ? 7.43 12.625 -10.148 1 82.88 78 TYR A N 1
ATOM 636 C CA . TYR A 1 78 ? 8.273 13.57 -10.867 1 82.88 78 TYR A CA 1
ATOM 637 C C . TYR A 1 78 ? 9.555 12.898 -11.352 1 82.88 78 TYR A C 1
ATOM 639 O O . TYR A 1 78 ? 9.93 13.023 -12.523 1 82.88 78 TYR A O 1
ATOM 647 N N . TYR A 1 79 ? 10.18 12.203 -10.539 1 82.19 79 TYR A N 1
ATOM 648 C CA . TYR A 1 79 ? 11.438 11.555 -10.875 1 82.19 79 TYR A CA 1
ATOM 649 C C . TYR A 1 79 ? 11.227 10.477 -11.938 1 82.19 79 TYR A C 1
ATOM 651 O O . TYR A 1 79 ? 12.078 10.266 -12.805 1 82.19 79 TYR A O 1
ATOM 659 N N . GLN A 1 80 ? 10.148 9.828 -11.859 1 78.12 80 GLN A N 1
ATOM 660 C CA . GLN A 1 80 ? 9.836 8.812 -12.859 1 78.12 80 GLN A CA 1
ATOM 661 C C . GLN A 1 80 ? 9.758 9.43 -14.258 1 78.12 80 GLN A C 1
ATOM 663 O O . GLN A 1 80 ? 10.281 8.859 -15.219 1 78.12 80 GLN A O 1
ATOM 668 N N . VAL A 1 81 ? 9.109 10.5 -14.383 1 74.12 81 VAL A N 1
ATOM 669 C CA . VAL A 1 81 ? 8.898 11.172 -15.656 1 74.12 81 VAL A CA 1
ATOM 670 C C . VAL A 1 81 ? 10.211 11.758 -16.172 1 74.12 81 VAL A C 1
ATOM 672 O O . VAL A 1 81 ? 10.57 11.578 -17.328 1 74.12 81 VAL A O 1
ATOM 675 N N . MET A 1 82 ? 10.93 12.305 -15.273 1 73.69 82 MET A N 1
ATOM 676 C CA . MET A 1 82 ? 12.102 13.086 -15.672 1 73.69 82 MET A CA 1
ATOM 677 C C . MET A 1 82 ? 13.305 12.18 -15.906 1 73.69 82 MET A C 1
ATOM 679 O O . MET A 1 82 ? 14.117 12.438 -16.797 1 73.69 82 MET A O 1
ATOM 683 N N . LEU A 1 83 ? 13.367 11.227 -15.102 1 68.31 83 LEU A N 1
ATOM 684 C CA . LEU A 1 83 ? 14.57 10.406 -15.148 1 68.31 83 LEU A CA 1
ATOM 685 C C . LEU A 1 83 ? 14.383 9.211 -16.078 1 68.31 83 LEU A C 1
ATOM 687 O O . LEU A 1 83 ? 15.305 8.82 -16.797 1 68.31 83 LEU A O 1
ATOM 691 N N . TYR A 1 84 ? 13.195 8.703 -16.094 1 66.06 84 TYR A N 1
ATOM 692 C CA . TYR A 1 84 ? 13.047 7.43 -16.797 1 66.06 84 TYR A CA 1
ATOM 693 C C . TYR A 1 84 ? 12.172 7.586 -18.031 1 66.06 84 TYR A C 1
ATOM 695 O O . TYR A 1 84 ? 12.109 6.688 -18.875 1 66.06 84 TYR A O 1
ATOM 703 N N . GLY A 1 85 ? 11.602 8.734 -18.219 1 65.31 85 GLY A N 1
ATOM 704 C CA . GLY A 1 85 ? 10.734 8.938 -19.375 1 65.31 85 GLY A CA 1
ATOM 705 C C . GLY A 1 85 ? 9.641 7.887 -19.484 1 65.31 85 GLY A C 1
ATOM 706 O O . GLY A 1 85 ? 9.18 7.586 -20.578 1 65.31 85 GLY A O 1
ATOM 707 N N . GLU A 1 86 ? 9.492 7.18 -18.469 1 65.75 86 GLU A N 1
ATOM 708 C CA . GLU A 1 86 ? 8.578 6.047 -18.5 1 65.75 86 GLU A CA 1
ATOM 709 C C . GLU A 1 86 ? 7.168 6.465 -18.078 1 65.75 86 GLU A C 1
ATOM 711 O O . GLU A 1 86 ? 7 7.406 -17.297 1 65.75 86 GLU A O 1
ATOM 716 N N . ILE A 1 87 ? 6.227 5.828 -18.75 1 64.31 87 ILE A N 1
ATOM 717 C CA . ILE A 1 87 ? 4.84 5.922 -18.297 1 64.31 87 ILE A CA 1
ATOM 718 C C . ILE A 1 87 ? 4.711 5.348 -16.891 1 64.31 87 ILE A C 1
ATOM 720 O O . ILE A 1 87 ? 5.262 4.285 -16.594 1 64.31 87 ILE A O 1
ATOM 724 N N . PRO A 1 88 ? 4.145 6.164 -16.156 1 65.31 88 PRO A N 1
ATOM 725 C CA . PRO A 1 88 ? 4.047 5.691 -14.773 1 65.31 88 PRO A CA 1
ATOM 726 C C . PRO A 1 88 ? 3.314 4.359 -14.656 1 65.31 88 PRO A C 1
ATOM 728 O O . PRO A 1 88 ? 2.359 4.109 -15.398 1 65.31 88 PRO A O 1
ATOM 731 N N . TRP A 1 89 ? 3.803 3.406 -13.938 1 62.44 89 TRP A N 1
ATOM 732 C CA . TRP A 1 89 ? 3.328 2.039 -13.742 1 62.44 89 TRP A CA 1
ATOM 733 C C . TRP A 1 89 ? 1.854 2.025 -13.359 1 62.44 89 TRP A C 1
ATOM 735 O O . TRP A 1 89 ? 1.146 1.05 -13.625 1 62.44 89 TRP A O 1
ATOM 745 N N . TRP A 1 90 ? 1.396 3.191 -12.688 1 65.31 90 TRP A N 1
ATOM 746 C CA . TRP A 1 90 ? -0.005 3.215 -12.281 1 65.31 90 TRP A CA 1
ATOM 747 C C . TRP A 1 90 ? -0.926 3.09 -13.484 1 65.31 90 TRP A C 1
ATOM 749 O O . TRP A 1 90 ? -2.096 2.725 -13.352 1 65.31 90 TRP A O 1
ATOM 759 N N . SER A 1 91 ? -0.362 3.488 -14.602 1 70.5 91 SER A N 1
ATOM 760 C CA . SER A 1 91 ? -1.183 3.352 -15.797 1 70.5 91 SER A CA 1
ATOM 761 C C . SER A 1 91 ? -1.48 1.886 -16.094 1 70.5 91 SER A C 1
ATOM 763 O O . SER A 1 91 ? -2.613 1.533 -16.438 1 70.5 91 SER A O 1
ATOM 765 N N . SER A 1 92 ? -0.404 1.146 -15.93 1 67.94 92 SER A N 1
ATOM 766 C CA . SER A 1 92 ? -0.595 -0.288 -16.125 1 67.94 92 SER A CA 1
ATOM 767 C C . SER A 1 92 ? -1.531 -0.872 -15.078 1 67.94 92 SER A C 1
ATOM 769 O O . SER A 1 92 ? -2.381 -1.708 -15.391 1 67.94 92 SER A O 1
ATOM 771 N N . TYR A 1 93 ? -1.369 -0.366 -13.977 1 70.31 93 TYR A N 1
ATOM 772 C CA . TYR A 1 93 ? -2.225 -0.776 -12.867 1 70.31 93 TYR A CA 1
ATOM 773 C C . TYR A 1 93 ? -3.689 -0.481 -13.172 1 70.31 93 TYR A C 1
ATOM 775 O O . TYR A 1 93 ? -4.555 -1.337 -12.977 1 70.31 93 TYR A O 1
ATOM 783 N N . CYS A 1 94 ? -3.924 0.624 -13.594 1 74.19 94 CYS A N 1
ATOM 784 C CA . CYS A 1 94 ? -5.293 1.04 -13.883 1 74.19 94 CYS A CA 1
ATOM 785 C C . CYS A 1 94 ? -5.879 0.22 -15.023 1 74.19 94 CYS A C 1
ATOM 787 O O . CYS A 1 94 ? -7.055 -0.152 -14.984 1 74.19 94 CYS A O 1
ATOM 789 N N . SER A 1 95 ? -5.023 -0.094 -15.922 1 75.44 95 SER A N 1
ATOM 790 C CA . SER A 1 95 ? -5.477 -0.87 -17.062 1 75.44 95 SER A CA 1
ATOM 791 C C . SER A 1 95 ? -5.871 -2.287 -16.656 1 75.44 95 SER A C 1
ATOM 793 O O . SER A 1 95 ? -6.926 -2.783 -17.062 1 75.44 95 SER A O 1
ATOM 795 N N . LYS A 1 96 ? -5.094 -2.842 -15.867 1 71.81 96 LYS A N 1
ATOM 796 C CA . LYS A 1 96 ? -5.332 -4.219 -15.453 1 71.81 96 LYS A CA 1
ATOM 797 C C . LYS A 1 96 ? -6.578 -4.32 -14.57 1 71.81 96 LYS A C 1
ATOM 799 O O . LYS A 1 96 ? -7.379 -5.246 -14.727 1 71.81 96 LYS A O 1
ATOM 804 N N . 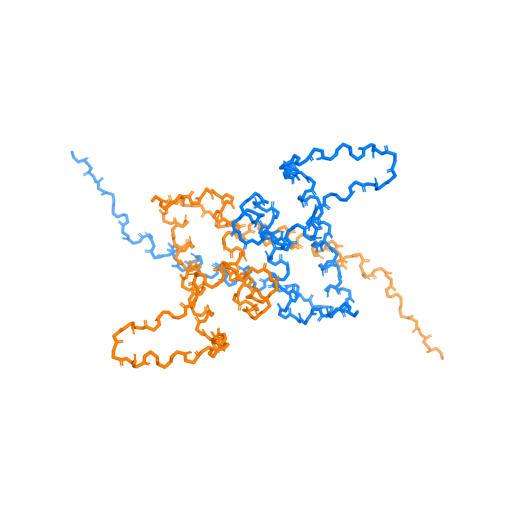ASN A 1 97 ? -6.684 -3.416 -13.695 1 74.25 97 ASN A N 1
ATOM 805 C CA . ASN A 1 97 ? -7.836 -3.428 -12.797 1 74.25 97 ASN A CA 1
ATOM 806 C C . ASN A 1 97 ? -9.125 -3.105 -13.547 1 74.25 97 ASN A C 1
ATOM 808 O O . ASN A 1 97 ? -10.195 -3.629 -13.211 1 74.25 97 ASN A O 1
ATOM 812 N N . SER A 1 98 ? -8.961 -2.273 -14.492 1 75.38 98 SER A N 1
ATOM 813 C CA . SER A 1 98 ? -10.125 -1.998 -15.336 1 75.38 98 SER A CA 1
ATOM 814 C C . SER A 1 98 ? -10.594 -3.258 -16.047 1 75.38 98 SER A C 1
ATOM 816 O O . SER A 1 98 ? -11.797 -3.504 -16.156 1 75.38 98 SER A O 1
ATOM 818 N N . ALA A 1 99 ? -9.664 -4.035 -16.453 1 74 99 ALA A N 1
ATOM 819 C CA . ALA A 1 99 ? -9.992 -5.281 -17.141 1 74 99 ALA A CA 1
ATOM 820 C C . ALA A 1 99 ? -10.688 -6.262 -16.203 1 74 99 ALA A C 1
ATOM 822 O O . ALA A 1 99 ? -11.68 -6.891 -16.594 1 74 99 ALA A O 1
ATOM 823 N N . SER A 1 100 ? -10.156 -6.336 -15.086 1 74.06 100 SER A N 1
ATOM 824 C CA . SER A 1 100 ? -10.758 -7.227 -14.102 1 74.06 100 SER A CA 1
ATOM 825 C C . SER A 1 100 ? -12.164 -6.773 -13.734 1 74.06 100 SER A C 1
ATOM 827 O O . SER A 1 100 ? -13.062 -7.598 -13.562 1 74.06 100 SER A O 1
ATOM 829 N N . TYR A 1 101 ? -12.328 -5.562 -13.625 1 74.44 101 TYR A N 1
ATOM 830 C CA . TYR A 1 101 ? -13.633 -5 -13.289 1 74.44 101 TYR A CA 1
ATOM 831 C C . TYR A 1 101 ? -14.656 -5.305 -14.375 1 74.44 101 TYR A C 1
ATOM 833 O O . TYR A 1 101 ? -15.789 -5.684 -14.078 1 74.44 101 TYR A O 1
ATOM 841 N N . ILE A 1 102 ? -14.25 -5.098 -15.531 1 74.44 102 ILE A N 1
ATOM 842 C CA . ILE A 1 102 ? -15.141 -5.371 -16.656 1 74.44 102 ILE A CA 1
ATOM 843 C C . ILE A 1 102 ? -15.555 -6.84 -16.641 1 74.44 102 ILE A C 1
ATOM 845 O O . ILE A 1 102 ? -16.719 -7.164 -16.891 1 74.44 102 ILE A O 1
ATOM 849 N N . TYR A 1 103 ? -14.641 -7.613 -16.25 1 75.19 103 TYR A N 1
ATOM 850 C CA . TYR A 1 103 ? -14.898 -9.047 -16.203 1 75.19 103 TYR A CA 1
ATOM 851 C C . TYR A 1 103 ? -15.945 -9.375 -15.141 1 75.19 103 TYR A C 1
ATOM 853 O O . TYR A 1 103 ? -16.891 -10.109 -15.398 1 75.19 103 TYR A O 1
ATOM 861 N N . TYR A 1 104 ? -15.891 -8.797 -14.086 1 73.44 104 TYR A N 1
ATOM 862 C CA . TYR A 1 104 ? -16.781 -9.141 -12.984 1 73.44 104 TYR A CA 1
ATOM 863 C C . TYR A 1 104 ? -18.156 -8.484 -13.164 1 73.44 104 TYR A C 1
ATOM 865 O O . TYR A 1 104 ? -19.172 -9.031 -12.742 1 73.44 104 TYR A O 1
ATOM 873 N N . GLU A 1 105 ? -18.094 -7.332 -13.711 1 73.62 105 GLU A N 1
ATOM 874 C CA . GLU A 1 105 ? -19.359 -6.656 -14 1 73.62 105 GLU A CA 1
ATOM 875 C C . GLU A 1 105 ? -20.172 -7.422 -15.039 1 73.62 105 GLU A C 1
ATOM 877 O O . GLU A 1 105 ? -21.391 -7.492 -14.945 1 73.62 105 GLU A O 1
ATOM 882 N N . SER A 1 106 ? -19.484 -7.867 -15.852 1 74.31 106 SER A N 1
ATOM 883 C CA . SER A 1 106 ? -20.141 -8.648 -16.891 1 74.31 106 SER A CA 1
ATOM 884 C C . SER A 1 106 ? -20.672 -9.969 -16.344 1 74.31 106 SER A C 1
ATOM 886 O O . SER A 1 106 ? -21.719 -10.445 -16.781 1 74.31 106 SER A O 1
ATOM 888 N N . SER A 1 107 ? -20.109 -10.508 -15.352 1 67.31 107 SER A N 1
ATOM 889 C CA . SER A 1 107 ? -20.531 -11.773 -14.758 1 67.31 107 SER A CA 1
ATOM 890 C C . SER A 1 107 ? -21.688 -11.562 -13.773 1 67.31 107 SER A C 1
ATOM 892 O O . SER A 1 107 ? -22.453 -12.492 -13.492 1 67.31 107 SER A O 1
ATOM 894 N N . GLY A 1 108 ? -21.844 -10.539 -13.023 1 60.03 108 GLY A N 1
ATOM 895 C CA . GLY A 1 108 ? -22.938 -10.211 -12.141 1 60.03 108 GLY A CA 1
ATOM 896 C C . GLY A 1 108 ? -24.25 -9.945 -12.875 1 60.03 108 GLY A C 1
ATOM 897 O O . GLY A 1 108 ? -25.328 -10.031 -12.289 1 60.03 108 GLY A O 1
ATOM 898 N N . ASP A 1 109 ? -24.297 -9.398 -13.836 1 55.25 109 ASP A N 1
ATOM 899 C CA . ASP A 1 109 ? -25.547 -9.211 -14.578 1 55.25 109 ASP A CA 1
ATOM 900 C C . ASP A 1 109 ? -26.188 -10.555 -14.891 1 55.25 109 ASP A C 1
ATOM 902 O O . ASP A 1 109 ? -27.422 -10.641 -15 1 55.25 109 ASP A O 1
ATOM 906 N N . LYS A 1 110 ? -25.719 -11.734 -14.797 1 48.38 110 LYS A N 1
ATOM 907 C CA . LYS A 1 110 ? -26.531 -12.906 -15.102 1 48.38 110 LYS A CA 1
ATOM 908 C C . LYS A 1 110 ? -27.391 -13.305 -13.914 1 48.38 110 LYS A C 1
ATOM 910 O O . LYS A 1 110 ? -28.391 -14.016 -14.07 1 48.38 110 LYS A O 1
ATOM 915 N N . GLY A 1 111 ? -27.203 -13.172 -12.602 1 41.06 111 GLY A N 1
ATOM 916 C CA . GLY A 1 111 ? -28.094 -13.68 -11.578 1 41.06 111 GLY A CA 1
ATOM 917 C C . GLY A 1 111 ? -29.188 -12.695 -11.195 1 41.06 111 GLY A C 1
ATOM 918 O O . GLY A 1 111 ? -30 -12.984 -10.312 1 41.06 111 GLY A O 1
ATOM 919 N N . SER A 1 112 ? -29.125 -11.523 -11.164 1 39.94 112 SER A N 1
ATOM 920 C CA . SER A 1 112 ? -30.328 -10.844 -10.68 1 39.94 112 SER A CA 1
ATOM 921 C C . SER A 1 112 ? -31.469 -10.969 -11.672 1 39.94 112 SER A C 1
ATOM 923 O O . SER A 1 112 ? -31.453 -10.344 -12.734 1 39.94 112 SE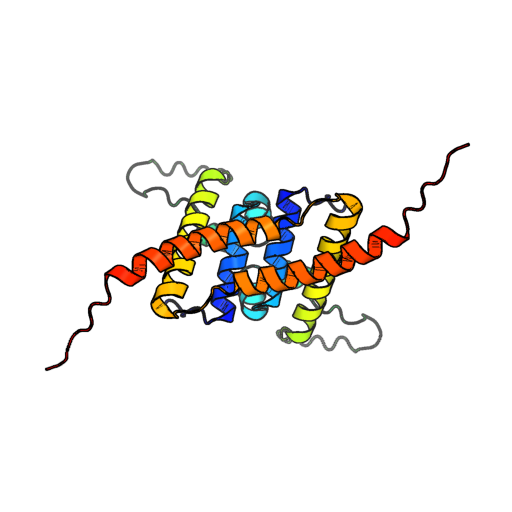R A O 1
ATOM 925 N N . GLY A 1 113 ? -32 -12.258 -11.828 1 35.69 113 GLY A N 1
ATOM 926 C CA . GLY A 1 113 ? -33.438 -12.297 -12.016 1 35.69 113 GLY A CA 1
ATOM 927 C C . GLY A 1 113 ? -34.188 -11.469 -11 1 35.69 113 GLY A C 1
ATOM 928 O O . GLY A 1 113 ? -33.688 -11.211 -9.906 1 35.69 113 GLY A O 1
ATOM 929 N N . ASN A 1 114 ? -35.188 -10.586 -11.328 1 35.31 114 ASN A N 1
ATOM 930 C CA . ASN A 1 114 ? -36.25 -9.891 -10.633 1 35.31 114 ASN A CA 1
ATOM 931 C C . ASN A 1 114 ? -37 -10.828 -9.695 1 35.31 114 ASN A C 1
ATOM 933 O O . ASN A 1 114 ? -37.594 -11.82 -10.133 1 35.31 114 ASN A O 1
ATOM 937 N N . PRO A 1 115 ? -36.688 -11.273 -8.523 1 30.41 115 PRO A N 1
ATOM 938 C CA . PRO A 1 115 ? -37.844 -11.891 -7.855 1 30.41 115 PRO A CA 1
ATOM 939 C C . PRO A 1 115 ? -39.062 -10.961 -7.777 1 30.41 115 PRO A C 1
ATOM 941 O O . PRO A 1 115 ? -38.938 -9.82 -7.32 1 30.41 115 PRO A O 1
ATOM 944 N N . LYS A 1 116 ? -40.062 -11.094 -8.68 1 27.11 116 LYS A N 1
ATOM 945 C CA . LYS A 1 116 ? -41.469 -10.68 -8.57 1 27.11 116 LYS A CA 1
ATOM 946 C C . LYS A 1 116 ? -42.062 -11.156 -7.258 1 27.11 116 LYS A C 1
ATOM 948 O O . LYS A 1 116 ? -42.125 -12.359 -6.996 1 27.11 116 LYS A O 1
ATOM 953 N N . PHE A 1 117 ? -41.781 -10.414 -6.086 1 26.73 117 PHE A N 1
ATOM 954 C CA . PHE A 1 117 ? -42.781 -10.555 -5.051 1 26.73 117 PHE A CA 1
ATOM 955 C C . PHE A 1 117 ? -44.188 -10.438 -5.648 1 26.73 117 PHE A C 1
ATOM 957 O O . PHE A 1 117 ? -44.5 -9.438 -6.293 1 26.73 117 PHE A O 1
ATOM 964 N N . ASP A 1 118 ? -44.781 -11.562 -5.926 1 23.12 118 ASP A N 1
ATOM 965 C CA . ASP A 1 118 ? -46.219 -11.656 -5.695 1 23.12 118 ASP A CA 1
ATOM 966 C C . ASP A 1 118 ? -46.562 -11.438 -4.223 1 23.12 118 ASP A C 1
ATOM 968 O O . ASP A 1 118 ? -45.781 -11.828 -3.34 1 23.12 118 ASP A O 1
ATOM 972 N N . MET B 1 1 ? -14.672 -11.016 14.68 1 21.7 1 MET B N 1
ATOM 973 C CA . MET B 1 1 ? -15.336 -9.867 14.086 1 21.7 1 MET B CA 1
ATOM 974 C C . MET B 1 1 ? -14.477 -9.242 12.992 1 21.7 1 MET B C 1
ATOM 976 O O . MET B 1 1 ? -13.367 -8.781 13.258 1 21.7 1 MET B O 1
ATOM 980 N N . VAL B 1 2 ? -14.484 -9.773 11.875 1 36.62 2 VAL B N 1
ATOM 981 C CA . VAL B 1 2 ? -13.812 -9.297 10.672 1 36.62 2 VAL B CA 1
ATOM 982 C C . VAL B 1 2 ? -14.18 -7.844 10.406 1 36.62 2 VAL B C 1
ATOM 984 O O . VAL B 1 2 ? -15.352 -7.52 10.195 1 36.62 2 VAL B O 1
ATOM 987 N N . ARG B 1 3 ? -13.711 -6.879 11.102 1 45.88 3 ARG B N 1
ATOM 988 C CA . ARG B 1 3 ? -14.086 -5.473 10.961 1 45.88 3 ARG B CA 1
ATOM 989 C C . ARG B 1 3 ? -14.18 -5.07 9.492 1 45.88 3 ARG B C 1
ATOM 991 O O . ARG B 1 3 ? -13.359 -5.484 8.68 1 45.88 3 ARG B O 1
ATOM 998 N N . LYS B 1 4 ? -15.328 -4.984 8.953 1 52.66 4 LYS B N 1
ATOM 999 C CA . LYS B 1 4 ? -15.672 -4.516 7.609 1 52.66 4 LYS B CA 1
ATOM 1000 C C . LYS B 1 4 ? -14.836 -3.295 7.227 1 52.66 4 LYS B C 1
ATOM 1002 O O . LYS B 1 4 ? -14.852 -2.281 7.926 1 52.66 4 LYS B O 1
ATOM 1007 N N . LEU B 1 5 ? -13.891 -3.6 6.414 1 58.25 5 LEU B N 1
ATOM 1008 C CA . LEU B 1 5 ? -13.172 -2.465 5.848 1 58.25 5 LEU B CA 1
ATOM 1009 C C . LEU B 1 5 ? -14.141 -1.46 5.23 1 58.25 5 LEU B C 1
ATOM 1011 O O . LEU B 1 5 ? -15.125 -1.849 4.605 1 58.25 5 LEU B O 1
ATOM 1015 N N . GLN B 1 6 ? -14.219 -0.207 5.871 1 70.75 6 GLN B N 1
ATOM 1016 C CA . GLN B 1 6 ? -14.984 0.873 5.254 1 70.75 6 GLN B CA 1
ATOM 1017 C C . GLN B 1 6 ? -14.352 1.315 3.941 1 70.75 6 GLN B C 1
ATOM 1019 O O . GLN B 1 6 ? -13.281 0.822 3.564 1 70.75 6 GLN B O 1
ATOM 1024 N N . GLY B 1 7 ? -15.031 2.096 3.207 1 76.88 7 GLY B N 1
ATOM 1025 C CA . GLY B 1 7 ? -14.602 2.463 1.867 1 76.88 7 GLY B CA 1
ATOM 1026 C C . GLY B 1 7 ? -13.133 2.834 1.789 1 76.88 7 GLY B C 1
ATOM 1027 O O . GLY B 1 7 ? -12.391 2.279 0.978 1 76.88 7 GLY B O 1
ATOM 1028 N N . ASP B 1 8 ? -12.672 3.701 2.715 1 83.12 8 ASP B N 1
ATOM 1029 C CA . ASP B 1 8 ? -11.273 4.113 2.676 1 83.12 8 ASP B CA 1
ATOM 1030 C C . ASP B 1 8 ? -10.352 2.982 3.123 1 83.12 8 ASP B C 1
ATOM 1032 O O . ASP B 1 8 ? -9.281 2.789 2.553 1 83.12 8 ASP B O 1
ATOM 1036 N N . GLU B 1 9 ? -10.773 2.242 4.113 1 89.69 9 GLU B N 1
ATOM 1037 C CA . GLU B 1 9 ? -9.961 1.131 4.602 1 89.69 9 GLU B CA 1
ATOM 1038 C C . GLU B 1 9 ? -9.859 0.024 3.555 1 89.69 9 GLU B C 1
ATOM 1040 O O . GLU B 1 9 ? -8.805 -0.587 3.393 1 89.69 9 GLU B O 1
ATOM 1045 N N . TRP B 1 10 ? -10.906 -0.127 2.885 1 87.56 10 TRP B N 1
ATOM 1046 C CA . TRP B 1 10 ? -10.945 -1.099 1.797 1 87.56 10 TRP B CA 1
ATOM 1047 C C . TRP B 1 10 ? -9.945 -0.725 0.702 1 87.56 10 TRP B C 1
ATOM 1049 O O . TRP B 1 10 ? -9.195 -1.575 0.223 1 87.56 10 TRP B O 1
ATOM 1059 N N . GLN B 1 11 ? -9.945 0.477 0.342 1 85.31 11 GLN B N 1
ATOM 1060 C CA . GLN B 1 11 ? -9.055 0.963 -0.711 1 85.31 11 GLN B CA 1
ATOM 1061 C C . GLN B 1 11 ? -7.598 0.895 -0.278 1 85.31 11 GLN B C 1
ATOM 1063 O O . GLN B 1 11 ? -6.723 0.54 -1.072 1 85.31 11 GLN B O 1
ATOM 1068 N N . ALA B 1 12 ? -7.363 1.23 0.913 1 92.88 12 ALA B N 1
ATOM 1069 C CA . ALA B 1 12 ? -5.996 1.141 1.428 1 92.88 12 ALA B CA 1
ATOM 1070 C C . ALA B 1 12 ? -5.488 -0.298 1.391 1 92.88 12 ALA B C 1
ATOM 1072 O O . ALA B 1 12 ? -4.328 -0.545 1.055 1 92.88 12 ALA B O 1
ATOM 1073 N N . ALA B 1 13 ? -6.383 -1.275 1.658 1 93.81 13 ALA B N 1
ATOM 1074 C CA . ALA B 1 13 ? -6.016 -2.688 1.584 1 93.81 13 ALA B CA 1
ATOM 1075 C C . ALA B 1 13 ? -5.68 -3.094 0.152 1 93.81 13 ALA B C 1
ATOM 1077 O O . ALA B 1 13 ? -4.727 -3.838 -0.083 1 93.81 13 ALA B O 1
ATOM 1078 N N . LEU B 1 14 ? -6.402 -2.531 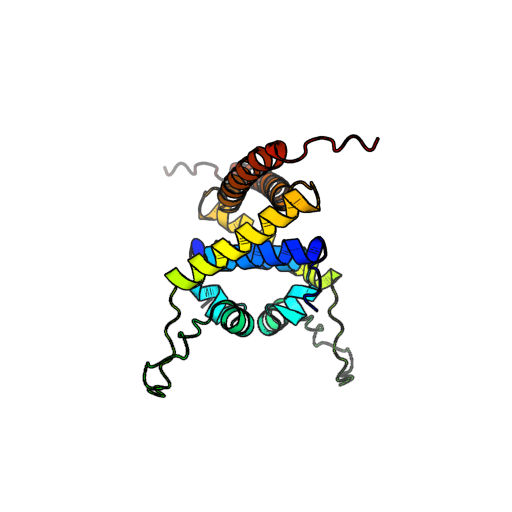-0.771 1 91.12 14 LEU B N 1
ATOM 1079 C CA . LEU B 1 14 ? -6.152 -2.82 -2.178 1 91.12 14 LEU B CA 1
ATOM 1080 C C . LEU B 1 14 ? -4.789 -2.287 -2.607 1 91.12 14 LEU B C 1
ATOM 1082 O O .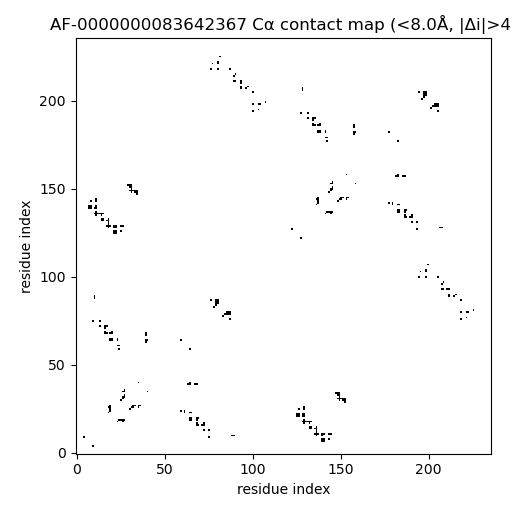 LEU B 1 14 ? -4.035 -2.979 -3.293 1 91.12 14 LEU B O 1
ATOM 1086 N N . HIS B 1 15 ? -4.52 -1.105 -2.207 1 92 15 HIS B N 1
ATOM 1087 C CA . HIS B 1 15 ? -3.223 -0.522 -2.523 1 92 15 HIS B CA 1
ATOM 1088 C C . HIS B 1 15 ? -2.092 -1.299 -1.855 1 92 15 HIS B C 1
ATOM 1090 O O . HIS B 1 15 ? -1.032 -1.497 -2.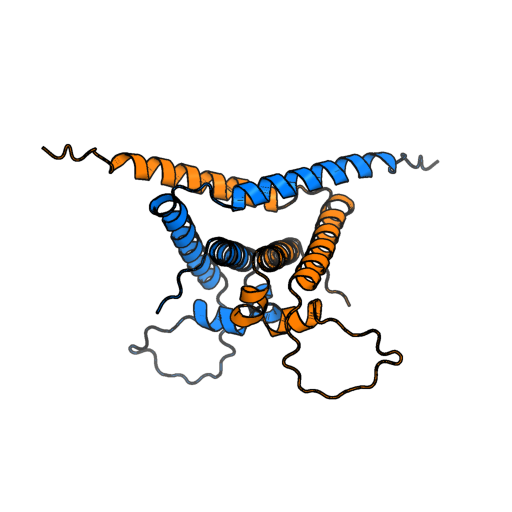453 1 92 15 HIS B O 1
ATOM 1096 N N . PHE B 1 16 ? -2.277 -1.744 -0.708 1 95.62 16 PHE B N 1
ATOM 1097 C CA . PHE B 1 16 ? -1.275 -2.541 -0.012 1 95.62 16 PHE B CA 1
ATOM 1098 C C . PHE B 1 16 ? -1.007 -3.844 -0.756 1 95.62 16 PHE B C 1
ATOM 1100 O O . PHE B 1 16 ? 0.148 -4.199 -1 1 95.62 16 PHE B O 1
ATOM 1107 N N . LEU B 1 17 ? -2.066 -4.531 -1.077 1 95.44 17 LEU B N 1
ATOM 1108 C CA . LEU B 1 17 ? -1.913 -5.785 -1.807 1 95.44 17 LEU B CA 1
ATOM 1109 C C . LEU B 1 17 ? -1.204 -5.555 -3.137 1 95.44 17 LEU B C 1
ATOM 1111 O O . LEU B 1 17 ? -0.406 -6.391 -3.572 1 95.44 17 LEU B O 1
ATOM 1115 N N . GLN B 1 18 ? -1.496 -4.418 -3.756 1 91.94 18 GLN B N 1
ATOM 1116 C CA . GLN B 1 18 ? -0.814 -4.086 -5.004 1 91.94 18 GLN B CA 1
ATOM 1117 C C . GLN B 1 18 ? 0.678 -3.865 -4.773 1 91.94 18 GLN B C 1
ATOM 1119 O O . GLN B 1 18 ? 1.504 -4.262 -5.598 1 91.94 18 GLN B O 1
ATOM 1124 N N . ALA B 1 19 ? 1.028 -3.234 -3.678 1 94.56 19 ALA B N 1
ATOM 1125 C CA . ALA B 1 19 ? 2.439 -3.066 -3.344 1 94.56 19 ALA B CA 1
ATOM 1126 C C . ALA B 1 19 ? 3.129 -4.418 -3.174 1 94.56 19 ALA B C 1
ATOM 1128 O O . ALA B 1 19 ? 4.234 -4.625 -3.68 1 94.56 19 ALA B O 1
ATOM 1129 N N . VAL B 1 20 ? 2.477 -5.34 -2.543 1 97 20 VAL B N 1
ATOM 1130 C CA . VAL B 1 20 ? 3.02 -6.68 -2.336 1 97 20 VAL B CA 1
ATOM 1131 C C . VAL B 1 20 ? 3.195 -7.379 -3.68 1 97 20 VAL B C 1
ATOM 1133 O O . VAL B 1 20 ? 4.227 -8.008 -3.93 1 97 20 VAL B O 1
ATOM 1136 N N . LEU B 1 21 ? 2.24 -7.262 -4.52 1 94.25 21 LEU B N 1
ATOM 1137 C CA . LEU B 1 21 ? 2.277 -7.914 -5.82 1 94.25 21 LEU B CA 1
ATOM 1138 C C . LEU B 1 21 ? 3.465 -7.426 -6.641 1 94.25 21 LEU B C 1
ATOM 1140 O O . LEU B 1 21 ? 4.105 -8.211 -7.348 1 94.25 21 LEU B O 1
ATOM 1144 N N . VAL B 1 22 ? 3.75 -6.199 -6.52 1 91.94 22 VAL B N 1
ATOM 1145 C CA . VAL B 1 22 ? 4.77 -5.57 -7.352 1 91.94 22 VAL B CA 1
ATOM 1146 C C . VAL B 1 22 ? 6.156 -5.879 -6.789 1 91.94 22 VAL B C 1
ATOM 1148 O O . VAL B 1 22 ? 7.086 -6.184 -7.543 1 91.94 22 VAL B O 1
ATOM 1151 N N . SER B 1 23 ? 6.281 -5.809 -5.484 1 94.56 23 SER B N 1
ATOM 1152 C CA . SER B 1 23 ? 7.574 -6.07 -4.855 1 94.56 23 SER B CA 1
ATOM 1153 C C . SER B 1 23 ? 7.402 -6.738 -3.496 1 94.56 23 SER B C 1
ATOM 1155 O O . SER B 1 23 ? 7.551 -6.094 -2.457 1 94.56 23 SER B O 1
ATOM 1157 N N . PRO B 1 24 ? 7.211 -8.031 -3.477 1 96.31 24 PRO B N 1
ATOM 1158 C CA . PRO B 1 24 ? 6.969 -8.758 -2.227 1 96.31 24 PRO B CA 1
ATOM 1159 C C . PRO B 1 24 ? 8.133 -8.656 -1.248 1 96.31 24 PRO B C 1
ATOM 1161 O O . PRO B 1 24 ? 7.926 -8.461 -0.048 1 96.31 24 PRO B O 1
ATOM 1164 N N . MET B 1 25 ? 9.32 -8.664 -1.778 1 94.75 25 MET B N 1
ATOM 1165 C CA . MET B 1 25 ? 10.5 -8.664 -0.913 1 94.75 25 MET B CA 1
ATOM 1166 C C . MET B 1 25 ? 10.641 -7.324 -0.194 1 94.75 25 MET B C 1
ATOM 1168 O O . MET B 1 25 ? 10.922 -7.289 1.007 1 94.75 25 MET B O 1
ATOM 1172 N N . LEU B 1 26 ? 10.422 -6.297 -0.899 1 95.69 26 LEU B N 1
ATOM 1173 C CA . LEU B 1 26 ? 10.516 -4.973 -0.295 1 95.69 26 LEU B CA 1
ATOM 1174 C C . LEU B 1 26 ? 9.453 -4.789 0.782 1 95.69 26 LEU B C 1
ATOM 1176 O O . LEU B 1 26 ? 9.75 -4.336 1.888 1 95.69 26 LEU B O 1
ATOM 1180 N N . VAL B 1 27 ? 8.258 -5.156 0.489 1 97.56 27 VAL B N 1
ATOM 1181 C CA . VAL B 1 27 ? 7.148 -4.941 1.416 1 97.56 27 VAL B CA 1
ATOM 1182 C C . VAL B 1 27 ? 7.328 -5.828 2.646 1 97.56 27 VAL B C 1
ATOM 1184 O O . VAL B 1 27 ? 7.137 -5.375 3.777 1 97.56 27 VAL B O 1
ATOM 1187 N N . TRP B 1 28 ? 7.715 -7.008 2.43 1 96.19 28 TRP B N 1
ATOM 1188 C CA . TRP B 1 28 ? 7.895 -7.973 3.512 1 96.19 28 TRP B CA 1
ATOM 1189 C C . TRP B 1 28 ? 9.047 -7.562 4.422 1 96.19 28 TRP B C 1
ATOM 1191 O O . TRP B 1 28 ? 8.953 -7.68 5.645 1 96.19 28 TRP B O 1
ATOM 1201 N N . ASN B 1 29 ? 10.055 -7.02 3.861 1 94.94 29 ASN B N 1
ATOM 1202 C CA . ASN B 1 29 ? 11.258 -6.793 4.66 1 94.94 29 ASN B CA 1
ATOM 1203 C C . ASN B 1 29 ? 11.312 -5.367 5.199 1 94.94 29 ASN B C 1
ATOM 1205 O O . ASN B 1 29 ? 11.852 -5.129 6.281 1 94.94 29 ASN B O 1
ATOM 1209 N N . GLU B 1 30 ? 10.766 -4.465 4.469 1 94.94 30 GLU B N 1
ATOM 1210 C CA . GLU B 1 30 ? 11.039 -3.07 4.797 1 94.94 30 GLU B CA 1
ATOM 1211 C C . GLU B 1 30 ? 9.766 -2.332 5.18 1 94.94 30 GLU B C 1
ATOM 1213 O O . GLU B 1 30 ? 9.781 -1.448 6.039 1 94.94 30 GLU B O 1
ATOM 1218 N N . PHE B 1 31 ? 8.656 -2.643 4.59 1 96.81 31 PHE B N 1
ATOM 1219 C CA . PHE B 1 31 ? 7.453 -1.848 4.801 1 96.81 31 PHE B CA 1
ATOM 1220 C C . PHE B 1 31 ? 6.609 -2.432 5.926 1 96.81 31 PHE B C 1
ATOM 1222 O O . PHE B 1 31 ? 6.301 -1.741 6.898 1 96.81 31 PHE B O 1
ATOM 1229 N N . ALA B 1 32 ? 6.258 -3.672 5.812 1 97.69 32 ALA B N 1
ATOM 1230 C CA . ALA B 1 32 ? 5.219 -4.238 6.668 1 97.69 32 ALA B CA 1
ATOM 1231 C C . ALA B 1 32 ? 5.52 -5.695 7 1 97.69 32 ALA B C 1
ATOM 1233 O O . ALA B 1 32 ? 4.723 -6.586 6.695 1 97.69 32 ALA B O 1
ATOM 1234 N N . PRO B 1 33 ? 6.637 -5.996 7.676 1 95.56 33 PRO B N 1
ATOM 1235 C CA . PRO B 1 33 ? 7.023 -7.383 7.941 1 95.56 33 PRO B CA 1
ATOM 1236 C C . PRO B 1 33 ? 5.988 -8.141 8.773 1 95.56 33 PRO B C 1
ATOM 1238 O O . PRO B 1 33 ? 5.68 -9.297 8.477 1 95.56 33 PRO B O 1
ATOM 1241 N N . GLN B 1 34 ? 5.457 -7.508 9.742 1 93.69 34 GLN B N 1
ATOM 1242 C CA . GLN B 1 34 ? 4.535 -8.188 10.641 1 93.69 34 GLN B CA 1
ATOM 1243 C C . GLN B 1 34 ? 3.236 -8.555 9.93 1 93.69 34 GLN B C 1
ATOM 1245 O O . GLN B 1 34 ? 2.744 -9.672 10.062 1 93.69 34 GLN B O 1
ATOM 1250 N N . LEU B 1 35 ? 2.754 -7.672 9.219 1 96.12 35 LEU B N 1
ATOM 1251 C CA . LEU B 1 35 ? 1.508 -7.934 8.5 1 96.12 35 LEU B CA 1
ATOM 1252 C C . LEU B 1 35 ? 1.714 -8.984 7.418 1 96.12 35 LEU B C 1
ATOM 1254 O O . LEU B 1 35 ? 0.879 -9.875 7.242 1 96.12 35 LEU B O 1
ATOM 1258 N N . CYS B 1 36 ? 2.773 -8.891 6.699 1 96.31 36 CYS B N 1
ATOM 1259 C CA . CYS B 1 36 ? 3.059 -9.859 5.648 1 96.31 36 CYS B CA 1
ATOM 1260 C C . CYS B 1 36 ? 3.178 -11.266 6.223 1 96.31 36 CYS B C 1
ATOM 1262 O O . CYS B 1 36 ? 2.666 -12.219 5.641 1 96.31 36 CYS B O 1
ATOM 1264 N N . GLU B 1 37 ? 3.842 -11.32 7.336 1 94.06 37 GLU B N 1
ATOM 1265 C CA . GLU B 1 37 ? 3.957 -12.625 7.992 1 94.06 37 GLU B CA 1
ATOM 1266 C C . GLU B 1 37 ? 2.582 -13.195 8.328 1 94.06 37 GLU B C 1
ATOM 1268 O O . GLU B 1 37 ? 2.33 -14.383 8.117 1 94.06 37 GLU B O 1
ATOM 1273 N N . SER B 1 38 ? 1.783 -12.367 8.797 1 93.12 38 SER B N 1
ATOM 1274 C CA . SER B 1 38 ? 0.446 -12.789 9.195 1 93.12 38 SER B CA 1
ATOM 1275 C C . SER B 1 38 ? -0.394 -13.188 7.984 1 93.12 38 SER B C 1
ATOM 1277 O O . SER B 1 38 ? -1.149 -14.164 8.039 1 93.12 38 SER B O 1
ATOM 1279 N N . LEU B 1 39 ? -0.265 -12.625 6.965 1 93.94 39 LEU B N 1
ATOM 1280 C CA . LEU B 1 39 ? -1.142 -12.805 5.812 1 93.94 39 LEU B CA 1
ATOM 1281 C C . LEU B 1 39 ? -0.605 -13.891 4.887 1 93.94 39 LEU B C 1
ATOM 1283 O O . LEU B 1 39 ? -1.381 -14.617 4.262 1 93.94 39 LEU B O 1
ATOM 1287 N N . PHE B 1 40 ? 0.771 -13.992 4.832 1 94 40 PHE B N 1
ATOM 1288 C CA . PHE B 1 40 ? 1.279 -14.75 3.695 1 94 40 PHE B CA 1
ATOM 1289 C C . PHE B 1 40 ? 2.158 -15.906 4.168 1 94 40 PHE B C 1
ATOM 1291 O O . PHE B 1 40 ? 2.713 -16.641 3.352 1 94 40 PHE B O 1
ATOM 1298 N N . ARG B 1 41 ? 2.416 -15.93 5.363 1 86.62 41 ARG B N 1
ATOM 1299 C CA . ARG B 1 41 ? 3.242 -17.031 5.84 1 86.62 41 ARG B CA 1
ATOM 1300 C C . ARG B 1 41 ? 2.623 -18.375 5.469 1 86.62 41 ARG B C 1
ATOM 1302 O O . ARG B 1 41 ? 1.427 -18.594 5.668 1 86.62 41 ARG B O 1
ATOM 1309 N N . LYS B 1 42 ? 3.459 -19.125 4.805 1 77.75 42 LYS B N 1
ATOM 1310 C CA . LYS B 1 42 ? 3.008 -20.469 4.457 1 77.75 42 LYS B CA 1
ATOM 1311 C C . LYS B 1 42 ? 2.826 -21.328 5.707 1 77.75 42 LYS B C 1
ATOM 1313 O O . LYS B 1 42 ? 3.717 -21.406 6.555 1 77.75 42 LYS B O 1
ATOM 1318 N N . HIS B 1 43 ? 1.66 -21.453 6.129 1 66.44 43 HIS B N 1
ATOM 1319 C CA . HIS B 1 43 ? 1.449 -22.391 7.223 1 66.44 43 HIS B CA 1
ATOM 1320 C C . HIS B 1 43 ? 1.537 -23.844 6.73 1 66.44 43 HIS B C 1
ATOM 1322 O O . HIS B 1 43 ? 1.007 -24.172 5.668 1 66.44 43 HIS B O 1
ATOM 1328 N N . GLY B 1 44 ? 2.686 -24.422 6.582 1 54.38 44 GLY B N 1
ATOM 1329 C CA . GLY B 1 44 ? 2.688 -25.844 6.277 1 54.38 44 GLY B CA 1
ATOM 1330 C C . GLY B 1 44 ? 1.412 -26.547 6.703 1 54.38 44 GLY B C 1
ATOM 1331 O O . GLY B 1 44 ? 0.693 -26.062 7.578 1 54.38 44 GLY B O 1
ATOM 1332 N N . ASN B 1 45 ? 0.694 -27.156 5.805 1 49.41 45 ASN B N 1
ATOM 1333 C CA . ASN B 1 45 ? -0.173 -28.188 6.391 1 49.41 45 ASN B CA 1
ATOM 1334 C C . ASN B 1 45 ? 0.405 -28.734 7.691 1 49.41 45 ASN B C 1
ATOM 1336 O O . ASN B 1 45 ? 1.503 -29.297 7.699 1 49.41 45 ASN B O 1
ATOM 1340 N N . ARG B 1 46 ? 0.232 -28.266 8.859 1 46.06 46 ARG B N 1
ATOM 1341 C CA . ARG B 1 46 ? 0.628 -28.953 10.07 1 46.06 46 ARG B CA 1
ATOM 1342 C C . ARG B 1 46 ? 0.496 -30.469 9.906 1 46.06 46 ARG B C 1
ATOM 1344 O O . ARG B 1 46 ? 0.565 -31.219 10.8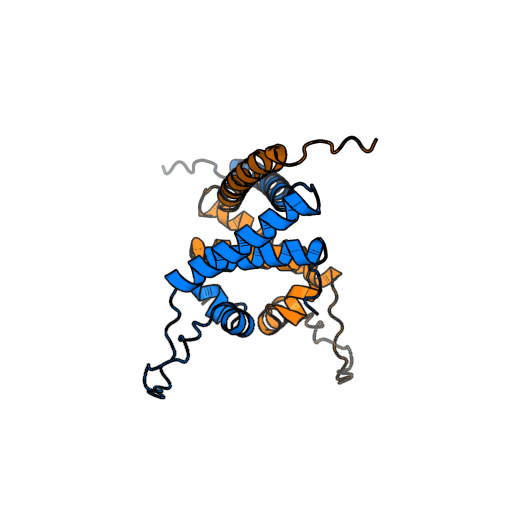83 1 46.06 46 ARG B O 1
ATOM 1351 N N . SER B 1 47 ? -0.058 -31.141 8.969 1 44.66 47 SER B N 1
ATOM 1352 C CA . SER B 1 47 ? 0.082 -32.594 9.172 1 44.66 47 SER B CA 1
ATOM 1353 C C . SER B 1 47 ? 1.529 -32.969 9.461 1 44.66 47 SER B C 1
ATOM 1355 O O . SER B 1 47 ? 2.344 -32.094 9.812 1 44.66 47 SER B O 1
ATOM 1357 N N . LEU B 1 48 ? 2.182 -34.344 8.727 1 40.88 48 LEU B N 1
ATOM 1358 C CA . LEU B 1 48 ? 3.316 -35.219 9.023 1 40.88 48 LEU B CA 1
ATOM 1359 C C . LEU B 1 48 ? 4.633 -34.438 8.898 1 40.88 48 LEU B C 1
ATOM 1361 O O . LEU B 1 48 ? 5.707 -35.031 8.984 1 40.88 48 LEU B O 1
ATOM 1365 N N . GLU B 1 49 ? 4.758 -33.438 8.133 1 42.84 49 GLU B N 1
ATOM 1366 C CA . GLU B 1 49 ? 6.184 -33.156 8.008 1 42.84 49 GLU B CA 1
ATOM 1367 C C . GLU B 1 49 ? 6.781 -32.75 9.344 1 42.84 49 GLU B C 1
ATOM 1369 O O . GLU B 1 49 ? 6.125 -32.094 10.148 1 42.84 49 GLU B O 1
ATOM 1374 N N . PHE B 1 50 ? 7.695 -33.625 9.938 1 40.94 50 PHE B N 1
ATOM 1375 C CA . PHE B 1 50 ? 8.664 -33.469 11.023 1 40.94 50 PHE B CA 1
ATOM 1376 C C . PHE B 1 50 ? 9.062 -32.031 11.188 1 40.94 50 PHE B C 1
ATOM 1378 O O . PHE B 1 50 ? 9.398 -31.344 10.211 1 40.94 50 PHE B O 1
ATOM 1385 N N . VAL B 1 51 ? 8.586 -31.328 12.203 1 44 51 VAL B N 1
ATOM 1386 C CA . VAL B 1 51 ? 8.961 -30.094 12.875 1 44 51 VAL B CA 1
ATOM 1387 C C . VAL B 1 51 ? 10.445 -29.812 12.648 1 44 51 VAL B C 1
ATOM 1389 O O . VAL B 1 51 ? 11.297 -30.312 13.391 1 44 51 VAL B O 1
ATOM 1392 N N . SER B 1 52 ? 11.148 -30.391 11.648 1 42.72 52 SER B N 1
ATOM 1393 C CA . SER B 1 52 ? 12.516 -29.875 11.742 1 42.72 52 SER B CA 1
ATOM 1394 C C . SER B 1 52 ? 12.516 -28.375 12.047 1 42.72 52 SER B C 1
ATOM 1396 O O . SER B 1 52 ? 11.828 -27.609 11.383 1 42.72 52 SER B O 1
ATOM 1398 N N . SER B 1 53 ? 12.469 -28.016 13.344 1 41.69 53 SER B N 1
ATOM 1399 C CA . SER B 1 53 ? 12.75 -26.781 14.07 1 41.69 53 SER B CA 1
ATOM 1400 C C . SER B 1 53 ? 13.57 -25.812 13.227 1 41.69 53 SER B C 1
ATOM 1402 O O . SER B 1 53 ? 14.234 -24.922 13.766 1 41.69 53 SER B O 1
ATOM 1404 N N . SER B 1 54 ? 14.188 -26.328 12.078 1 41.97 54 SER B N 1
ATOM 1405 C CA . SER B 1 54 ? 15.258 -25.422 11.68 1 41.97 54 SER B CA 1
ATOM 1406 C C . SER B 1 54 ? 14.773 -23.969 11.617 1 41.97 54 SER B C 1
ATOM 1408 O O . SER B 1 54 ? 13.656 -23.703 11.164 1 41.97 54 SER B O 1
ATOM 1410 N N . ASN B 1 55 ? 15.008 -23.172 12.609 1 43.84 55 ASN B N 1
ATOM 1411 C CA . ASN B 1 55 ? 15.195 -21.719 12.609 1 43.84 55 ASN B CA 1
ATOM 1412 C C . ASN B 1 55 ? 15.312 -21.172 11.188 1 43.84 55 ASN B C 1
ATOM 1414 O O . ASN B 1 55 ? 16.359 -20.641 10.797 1 43.84 55 ASN B O 1
ATOM 1418 N N . SER B 1 56 ? 15.125 -21.953 10.164 1 47.22 56 SER B N 1
ATOM 1419 C CA . SER B 1 56 ? 15.508 -21.484 8.836 1 47.22 56 SER B CA 1
ATOM 1420 C C . SER B 1 56 ? 14.836 -20.156 8.5 1 47.22 56 SER B C 1
ATOM 1422 O O . SER B 1 56 ? 13.641 -19.984 8.742 1 47.22 56 SER B O 1
ATOM 1424 N N . GLU B 1 57 ? 15.406 -19.047 8.695 1 53.69 57 GLU B N 1
ATOM 1425 C CA . GLU B 1 57 ? 15.039 -17.828 7.977 1 53.69 57 GLU B CA 1
ATOM 1426 C C . GLU B 1 57 ? 14.125 -18.141 6.793 1 53.69 57 GLU B C 1
ATOM 1428 O O . GLU B 1 57 ? 14.57 -18.719 5.793 1 53.69 57 GLU B O 1
ATOM 1433 N N . GLU B 1 58 ? 12.953 -18.844 7.035 1 62.69 58 GLU B N 1
ATOM 1434 C CA . GLU B 1 58 ? 12.031 -19.25 5.977 1 62.69 58 GLU B CA 1
ATOM 1435 C C . GLU B 1 58 ? 12.047 -18.25 4.82 1 62.69 58 GLU B C 1
ATOM 1437 O O . GLU B 1 58 ? 11.852 -17.047 5.027 1 62.69 58 GLU B O 1
ATOM 1442 N N . GLU B 1 59 ? 12.805 -18.562 3.961 1 78.12 59 GLU B N 1
ATOM 1443 C CA . GLU B 1 59 ? 12.906 -17.781 2.727 1 78.12 59 GLU B CA 1
ATOM 1444 C C . GLU B 1 59 ? 11.523 -17.406 2.203 1 78.12 59 GLU B C 1
ATOM 1446 O O . GLU B 1 59 ? 10.602 -18.219 2.223 1 78.12 59 GLU B O 1
ATOM 1451 N N . ILE B 1 60 ? 11.273 -16.172 2.107 1 85 60 ILE B N 1
ATOM 1452 C CA . ILE B 1 60 ? 10.047 -15.648 1.515 1 85 60 ILE B CA 1
ATOM 1453 C C . ILE B 1 60 ? 9.859 -16.25 0.122 1 85 60 ILE B C 1
ATOM 1455 O O . ILE B 1 60 ? 10.734 -16.125 -0.74 1 85 60 ILE B O 1
ATOM 1459 N N . ASP B 1 61 ? 8.914 -17.094 -0.054 1 90.69 61 ASP B N 1
ATOM 1460 C CA . ASP B 1 61 ? 8.516 -17.578 -1.375 1 90.69 61 ASP B CA 1
ATOM 1461 C C . ASP B 1 61 ? 7.742 -16.516 -2.141 1 90.69 61 ASP B C 1
ATOM 1463 O O . ASP B 1 61 ? 6.527 -16.375 -1.97 1 90.69 61 ASP B O 1
ATOM 1467 N N . GLU B 1 62 ? 8.43 -15.875 -2.939 1 93 62 GLU B N 1
ATOM 1468 C CA . GLU B 1 62 ? 7.863 -14.734 -3.646 1 93 62 GLU B CA 1
ATOM 1469 C C . GLU B 1 62 ? 6.652 -15.141 -4.48 1 93 62 GLU B C 1
ATOM 1471 O O . GLU B 1 62 ? 5.664 -14.406 -4.555 1 93 62 GLU B O 1
ATOM 1476 N N . VAL B 1 63 ? 6.82 -16.25 -5.137 1 93.31 63 VAL B N 1
ATOM 1477 C CA . VAL B 1 63 ? 5.742 -16.703 -6.008 1 93.31 63 VAL B CA 1
ATOM 1478 C C 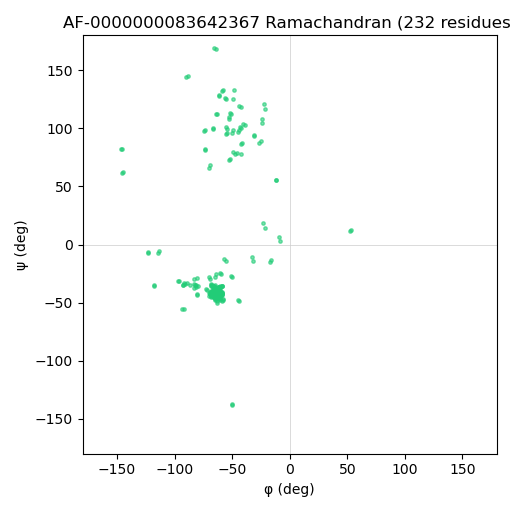. VAL B 1 63 ? 4.484 -16.969 -5.184 1 93.31 63 VAL B C 1
ATOM 1480 O O . VAL B 1 63 ? 3.389 -16.547 -5.562 1 93.31 63 VAL B O 1
ATOM 1483 N N . PHE B 1 64 ? 4.668 -17.562 -4.125 1 93.06 64 PHE B N 1
ATOM 1484 C CA . PHE B 1 64 ? 3.543 -17.875 -3.252 1 93.06 64 PHE B CA 1
ATOM 1485 C C . PHE B 1 64 ? 2.902 -16.594 -2.721 1 93.06 64 PHE B C 1
ATOM 1487 O O . PHE B 1 64 ? 1.676 -16.469 -2.713 1 93.06 64 PHE B O 1
ATOM 1494 N N . VAL B 1 65 ? 3.695 -15.703 -2.273 1 95.94 65 VAL B N 1
ATOM 1495 C CA . VAL B 1 65 ? 3.199 -14.445 -1.729 1 95.94 65 VAL B CA 1
ATOM 1496 C C . VAL B 1 65 ? 2.395 -13.703 -2.795 1 95.94 65 VAL B C 1
ATOM 1498 O O . VAL B 1 65 ? 1.302 -13.203 -2.518 1 95.94 65 VAL B O 1
ATOM 1501 N N . LYS B 1 66 ? 2.842 -13.703 -4.004 1 95.56 66 LYS B N 1
ATOM 1502 C CA . LYS B 1 66 ? 2.154 -13.016 -5.094 1 95.56 66 LYS B CA 1
ATOM 1503 C C . LYS B 1 66 ? 0.813 -13.68 -5.402 1 95.56 66 LYS B C 1
ATOM 1505 O O . LYS B 1 66 ? -0.183 -12.992 -5.637 1 95.56 66 LYS B O 1
ATOM 1510 N N . GLU B 1 67 ? 0.865 -14.922 -5.352 1 94.81 67 GLU B N 1
ATOM 1511 C CA . GLU B 1 67 ? -0.373 -15.648 -5.625 1 94.81 67 GLU B CA 1
ATOM 1512 C C . GLU B 1 67 ? -1.429 -15.352 -4.562 1 94.81 67 GLU B C 1
ATOM 1514 O O . GLU B 1 67 ? -2.59 -15.102 -4.887 1 94.81 67 GLU B O 1
ATOM 1519 N N . LYS B 1 68 ? -1.032 -15.438 -3.354 1 95.81 68 LYS B N 1
ATOM 1520 C CA . LYS B 1 68 ? -1.962 -15.141 -2.268 1 95.81 68 LYS B CA 1
ATOM 1521 C C . LYS B 1 68 ? -2.455 -13.703 -2.338 1 95.81 68 LYS B C 1
ATOM 1523 O O . LYS B 1 68 ? -3.652 -13.438 -2.191 1 95.81 68 LYS B O 1
ATOM 1528 N N . ALA B 1 69 ? -1.557 -12.82 -2.561 1 95.88 69 ALA B N 1
ATOM 1529 C CA . ALA B 1 69 ? -1.934 -11.414 -2.672 1 95.88 69 ALA B CA 1
ATOM 1530 C C . ALA B 1 69 ? -2.918 -11.195 -3.818 1 95.88 69 ALA B C 1
ATOM 1532 O O . ALA B 1 69 ? -3.879 -10.43 -3.684 1 95.88 69 ALA B O 1
ATOM 1533 N N . ARG B 1 70 ? -2.678 -11.859 -4.883 1 92.69 70 ARG B N 1
ATOM 1534 C CA . ARG B 1 70 ? -3.564 -11.766 -6.039 1 92.69 70 ARG B CA 1
ATOM 1535 C C . ARG B 1 70 ? -4.969 -12.258 -5.691 1 92.69 70 ARG B C 1
ATOM 1537 O O . ARG B 1 70 ? -5.957 -11.602 -6.027 1 92.69 70 ARG B O 1
ATOM 1544 N N . ARG B 1 71 ? -5.02 -13.273 -5.074 1 92.12 71 ARG B N 1
ATOM 1545 C CA . ARG B 1 71 ? -6.309 -13.836 -4.688 1 92.12 71 ARG B CA 1
ATOM 1546 C C . ARG B 1 71 ? -7.047 -12.898 -3.736 1 92.12 71 ARG B C 1
ATOM 1548 O O . ARG B 1 71 ? -8.25 -12.688 -3.885 1 92.12 71 ARG B O 1
ATOM 1555 N N . TYR B 1 72 ? -6.387 -12.391 -2.803 1 92.62 72 TYR B N 1
ATOM 1556 C CA . TYR B 1 72 ? -6.996 -11.438 -1.883 1 92.62 72 TYR B CA 1
ATOM 1557 C C . TYR B 1 72 ? -7.516 -10.211 -2.629 1 92.62 72 TYR B C 1
ATOM 1559 O O . TYR B 1 72 ? -8.609 -9.727 -2.35 1 92.62 72 TYR B O 1
ATOM 1567 N N . LYS B 1 73 ? -6.746 -9.742 -3.498 1 89.56 73 LYS B N 1
ATOM 1568 C CA . LYS B 1 73 ? -7.148 -8.578 -4.281 1 89.56 73 LYS B CA 1
ATOM 1569 C C . LYS B 1 73 ? -8.398 -8.867 -5.105 1 89.56 73 LYS B C 1
ATOM 1571 O O . LYS B 1 73 ? -9.32 -8.055 -5.156 1 89.56 73 LYS B O 1
ATOM 1576 N N . GLU B 1 74 ? -8.383 -9.992 -5.734 1 87 74 GLU B N 1
ATOM 1577 C CA . GLU B 1 74 ? -9.539 -10.406 -6.527 1 87 74 GLU B CA 1
ATOM 1578 C C . GLU B 1 74 ? -10.789 -10.5 -5.664 1 87 74 GLU B C 1
ATOM 1580 O O . GLU B 1 74 ? -11.875 -10.078 -6.082 1 87 74 GLU B O 1
ATOM 1585 N N . CYS B 1 75 ? -10.617 -11.016 -4.531 1 88.31 75 CYS B N 1
ATOM 1586 C CA . CYS B 1 75 ? -11.727 -11.117 -3.598 1 88.31 75 CYS B CA 1
ATOM 1587 C C . CYS B 1 75 ? -12.234 -9.742 -3.188 1 88.31 75 CYS B C 1
ATOM 1589 O O . CYS B 1 75 ? -13.438 -9.5 -3.156 1 88.31 75 CYS B O 1
ATOM 1591 N N . LEU B 1 76 ? -11.398 -8.844 -2.934 1 87.69 76 LEU B N 1
ATOM 1592 C CA . LEU B 1 76 ? -11.789 -7.492 -2.525 1 87.69 76 LEU B CA 1
ATOM 1593 C C . LEU B 1 76 ? -12.484 -6.758 -3.664 1 87.69 76 LEU B C 1
ATOM 1595 O O . LEU B 1 76 ? -13.477 -6.062 -3.445 1 87.69 76 LEU B O 1
ATOM 1599 N N . VAL B 1 77 ? -12 -6.93 -4.855 1 84.19 77 VAL B N 1
ATOM 1600 C CA . VAL B 1 77 ? -12.594 -6.289 -6.023 1 84.19 77 VAL B CA 1
ATOM 1601 C C . VAL B 1 77 ? -13.984 -6.863 -6.277 1 84.19 77 VAL B C 1
ATOM 1603 O O . VAL B 1 77 ? -14.922 -6.121 -6.562 1 84.19 77 VAL B O 1
ATOM 1606 N N . TYR B 1 78 ? -14.031 -8.164 -6.148 1 82.94 78 TYR B N 1
ATOM 1607 C CA . TYR B 1 78 ? -15.305 -8.844 -6.344 1 82.94 78 TYR B CA 1
ATOM 1608 C C . TYR B 1 78 ? -16.359 -8.312 -5.375 1 82.94 78 TYR B C 1
ATOM 1610 O O . TYR B 1 78 ? -17.469 -7.98 -5.781 1 82.94 78 TYR B O 1
ATOM 1618 N N . TYR B 1 79 ? -16.016 -8.195 -4.18 1 82.19 79 TYR B N 1
ATOM 1619 C CA . TYR B 1 79 ? -16.953 -7.742 -3.158 1 82.19 79 TYR B CA 1
ATOM 1620 C C . TYR B 1 79 ? -17.344 -6.285 -3.387 1 82.19 79 TYR B C 1
ATOM 1622 O O . TYR B 1 79 ? -18.484 -5.895 -3.125 1 82.19 79 TYR B O 1
ATOM 1630 N N . GLN B 1 80 ? -16.438 -5.531 -3.844 1 78.38 80 GLN B N 1
ATOM 1631 C CA . GLN B 1 80 ? -16.75 -4.137 -4.145 1 78.38 80 GLN B CA 1
ATOM 1632 C C . GLN B 1 80 ? -17.828 -4.027 -5.211 1 78.38 80 GLN B C 1
ATOM 1634 O O . GLN B 1 80 ? -18.75 -3.213 -5.09 1 78.38 80 GLN B O 1
ATOM 1639 N N . VAL B 1 81 ? -17.719 -4.773 -6.211 1 74.19 81 VAL B N 1
ATOM 1640 C CA . VAL B 1 81 ? -18.656 -4.742 -7.34 1 74.19 81 VAL B CA 1
ATOM 1641 C C . VAL B 1 81 ? -20 -5.297 -6.91 1 74.19 81 VAL B C 1
ATOM 1643 O O . VAL B 1 81 ? -21.047 -4.699 -7.195 1 74.19 81 VAL B O 1
ATOM 1646 N N . MET B 1 82 ? -19.953 -6.332 -6.168 1 74.19 82 MET B N 1
ATOM 1647 C CA . MET B 1 82 ? -21.188 -7.07 -5.863 1 74.19 82 MET B CA 1
ATOM 1648 C C . MET B 1 82 ? -21.953 -6.41 -4.727 1 74.19 82 MET B C 1
ATOM 1650 O O . MET B 1 82 ? -23.188 -6.41 -4.723 1 74.19 82 MET B O 1
ATOM 1654 N N . LEU B 1 83 ? -21.188 -5.938 -3.852 1 69.44 83 LEU B N 1
ATOM 1655 C CA . LEU B 1 83 ? -21.844 -5.434 -2.648 1 69.44 83 LEU B CA 1
ATOM 1656 C C . LEU B 1 83 ? -22.141 -3.941 -2.773 1 69.44 83 LEU B C 1
ATOM 1658 O O . LEU B 1 83 ? -23.188 -3.469 -2.32 1 69.44 83 LEU B O 1
ATOM 1662 N N . TYR B 1 84 ? -21.266 -3.256 -3.432 1 66.44 84 TYR B N 1
ATOM 1663 C CA . TYR B 1 84 ? -21.406 -1.806 -3.361 1 66.44 84 TYR B CA 1
ATOM 1664 C C . TYR B 1 84 ? -21.75 -1.223 -4.727 1 66.44 84 TYR B C 1
ATOM 1666 O O . TYR B 1 84 ? -22.141 -0.06 -4.836 1 66.44 84 TYR B O 1
ATOM 1674 N N . GLY B 1 85 ? -21.734 -2.029 -5.762 1 65.31 85 GLY B N 1
ATOM 1675 C CA . GLY B 1 85 ? -22.016 -1.521 -7.098 1 65.31 85 GLY B CA 1
ATOM 1676 C C . GLY B 1 85 ? -21.156 -0.326 -7.469 1 65.31 85 GLY B C 1
ATOM 1677 O O . GLY B 1 85 ? -21.578 0.511 -8.273 1 65.31 85 GLY B O 1
ATOM 1678 N N . GLU B 1 86 ? -20.203 -0.097 -6.695 1 65.94 86 GLU B N 1
ATOM 1679 C CA . GLU B 1 86 ? -19.391 1.107 -6.867 1 65.94 86 GLU B CA 1
ATOM 1680 C C . GLU B 1 86 ? -18.234 0.861 -7.828 1 65.94 86 GLU B C 1
ATOM 1682 O O . GLU B 1 86 ? -17.734 -0.264 -7.941 1 65.94 86 GLU B O 1
ATOM 1687 N N . ILE B 1 87 ? -17.938 1.906 -8.562 1 63.75 87 ILE B N 1
ATOM 1688 C CA . ILE B 1 87 ? -16.719 1.929 -9.352 1 63.75 87 ILE B CA 1
ATOM 1689 C C . ILE B 1 87 ? -15.508 1.824 -8.438 1 63.75 87 ILE B C 1
ATOM 1691 O O . ILE B 1 87 ? -15.438 2.498 -7.406 1 63.75 87 ILE B O 1
ATOM 1695 N N . PRO B 1 88 ? -14.773 0.918 -8.836 1 65.5 88 PRO B N 1
ATOM 1696 C CA . PRO B 1 88 ? -13.609 0.729 -7.957 1 65.5 88 PRO B CA 1
ATOM 1697 C C . PRO B 1 88 ? -12.758 1.99 -7.824 1 65.5 88 PRO B C 1
ATOM 1699 O O . PRO B 1 88 ? -12.609 2.744 -8.789 1 65.5 88 PRO B O 1
ATOM 1702 N N . TRP B 1 89 ? -12.375 2.406 -6.66 1 62.69 89 TRP B N 1
ATOM 1703 C CA . TRP B 1 89 ? -11.633 3.607 -6.289 1 62.69 89 TRP B CA 1
ATOM 1704 C C . TRP B 1 89 ? -10.375 3.756 -7.137 1 62.69 89 TRP B C 1
ATOM 1706 O O . TRP B 1 89 ? -9.883 4.867 -7.344 1 62.69 89 TRP B O 1
ATOM 1716 N N . TRP B 1 90 ? -9.82 2.531 -7.621 1 65.19 90 TRP B N 1
ATOM 1717 C CA . TRP B 1 90 ? -8.609 2.617 -8.422 1 65.19 90 TRP B CA 1
ATOM 1718 C C . TRP B 1 90 ? -8.844 3.461 -9.672 1 65.19 90 TRP B C 1
ATOM 1720 O O . TRP B 1 90 ? -7.891 3.969 -10.273 1 65.19 90 TRP B O 1
ATOM 1730 N N . SER B 1 91 ? -10.102 3.477 -10.039 1 70.31 91 SER B N 1
ATOM 1731 C CA . SER B 1 91 ? -10.391 4.301 -11.203 1 70.31 91 SER B CA 1
ATOM 1732 C C . SER B 1 91 ? -10.117 5.773 -10.93 1 70.31 91 SER B C 1
ATOM 1734 O O . SER B 1 91 ? -9.539 6.473 -11.766 1 70.31 91 SER B O 1
ATOM 1736 N N . SER B 1 92 ? -10.547 6.117 -9.727 1 68.12 92 SER B N 1
ATOM 1737 C CA . SER B 1 92 ? -10.266 7.492 -9.328 1 68.12 92 SER B CA 1
ATOM 1738 C C . SER B 1 92 ? -8.766 7.727 -9.188 1 68.12 92 SER B C 1
ATOM 1740 O O . SER B 1 92 ? -8.258 8.781 -9.586 1 68.12 92 SER B O 1
ATOM 1742 N N . TYR B 1 93 ? -8.188 6.781 -8.703 1 70.94 93 TYR B N 1
ATOM 1743 C CA . TYR B 1 93 ? -6.734 6.824 -8.555 1 70.94 93 TYR B CA 1
ATOM 1744 C C . TYR B 1 93 ? -6.051 7.016 -9.898 1 70.94 93 TYR B C 1
ATOM 1746 O O . TYR B 1 93 ? -5.16 7.859 -10.039 1 70.94 93 TYR B O 1
ATOM 1754 N N . CYS B 1 94 ? -6.422 6.293 -10.773 1 74.5 94 CYS B N 1
ATOM 1755 C CA . CYS B 1 94 ? -5.816 6.348 -12.102 1 74.5 94 CYS B CA 1
ATOM 1756 C C . CYS B 1 94 ? -6.078 7.691 -12.766 1 74.5 94 CYS B C 1
ATOM 1758 O O . CYS B 1 94 ? -5.199 8.242 -13.422 1 74.5 94 CYS B O 1
ATOM 1760 N N . SER B 1 95 ? -7.246 8.164 -12.5 1 75.12 95 SER B N 1
ATOM 1761 C CA . SER B 1 95 ? -7.613 9.445 -13.094 1 75.12 95 SER B CA 1
ATOM 1762 C C . SER B 1 95 ? -6.77 10.586 -12.523 1 75.12 95 SER B C 1
ATOM 1764 O O . SER B 1 95 ? -6.258 11.422 -13.273 1 75.12 95 SER B O 1
ATOM 1766 N N . LYS B 1 96 ? -6.574 10.531 -11.289 1 72.19 96 LYS B N 1
ATOM 1767 C CA . LYS B 1 96 ? -5.832 11.594 -10.625 1 72.19 96 LYS B CA 1
ATOM 1768 C C . LYS B 1 96 ? -4.355 11.562 -11.008 1 72.19 96 LYS B C 1
ATOM 1770 O O . LYS B 1 96 ? -3.748 12.602 -11.258 1 72.19 96 LYS B O 1
ATOM 1775 N N . ASN B 1 97 ? -3.828 10.414 -11.016 1 74.12 97 ASN B N 1
ATOM 1776 C CA . ASN B 1 97 ? -2.42 10.273 -11.375 1 74.12 97 ASN B CA 1
ATOM 1777 C C . ASN B 1 97 ? -2.18 10.602 -12.844 1 74.12 97 ASN B C 1
ATOM 1779 O O . ASN B 1 97 ? -1.128 11.133 -13.203 1 74.12 97 ASN B O 1
ATOM 1783 N N . SER B 1 98 ? -3.139 10.258 -13.602 1 75.5 98 SER B N 1
ATOM 1784 C CA . SER B 1 98 ? -3.041 10.641 -15.008 1 75.5 98 SER B CA 1
ATOM 1785 C C . SER B 1 98 ? -2.984 12.156 -15.164 1 75.5 98 SER B C 1
ATOM 1787 O O . SER B 1 98 ? -2.213 12.672 -15.977 1 75.5 98 SER B O 1
ATOM 1789 N N . ALA B 1 99 ? -3.736 12.812 -14.359 1 73.75 99 ALA B N 1
ATOM 1790 C CA . ALA B 1 99 ? -3.76 14.266 -14.406 1 73.75 99 ALA B CA 1
ATOM 1791 C C . ALA B 1 99 ? -2.418 14.859 -13.984 1 73.75 99 ALA B C 1
ATOM 1793 O O . ALA B 1 99 ? -1.907 15.781 -14.617 1 73.75 99 ALA B O 1
ATOM 1794 N N . SER B 1 100 ? -1.95 14.312 -12.969 1 73.94 100 SER B N 1
ATOM 1795 C CA . SER B 1 100 ? -0.655 14.773 -12.484 1 73.94 100 SER B CA 1
ATOM 1796 C C . SER B 1 100 ? 0.445 14.508 -13.5 1 73.94 100 SER B C 1
ATOM 1798 O O . SER B 1 100 ? 1.332 15.344 -13.695 1 73.94 100 SER B O 1
ATOM 1800 N N . TYR B 1 101 ? 0.373 13.43 -14.102 1 74.38 101 TYR B N 1
ATOM 1801 C CA . TYR B 1 101 ? 1.356 13.062 -15.109 1 74.38 101 TYR B CA 1
ATOM 1802 C C . TYR B 1 101 ? 1.314 14.031 -16.297 1 74.38 101 TYR B C 1
ATOM 1804 O O . TYR B 1 101 ? 2.357 14.469 -16.781 1 74.38 101 TYR B O 1
ATOM 1812 N N . ILE B 1 102 ? 0.181 14.289 -16.719 1 74.38 102 ILE B N 1
ATOM 1813 C CA . ILE B 1 102 ? 0.018 15.219 -17.828 1 74.38 102 ILE B CA 1
ATOM 1814 C C . ILE B 1 102 ? 0.621 16.578 -17.469 1 74.38 102 ILE B C 1
ATOM 1816 O O . ILE B 1 102 ? 1.28 17.203 -18.297 1 74.38 102 ILE B O 1
ATOM 1820 N N . TYR B 1 103 ? 0.467 16.891 -16.25 1 74.75 103 TYR B N 1
ATOM 1821 C CA . TYR B 1 103 ? 0.982 18.156 -15.766 1 74.75 103 TYR B CA 1
ATOM 1822 C C . TYR B 1 103 ? 2.506 18.188 -15.805 1 74.75 103 TYR B C 1
ATOM 1824 O O . TYR B 1 103 ? 3.107 19.141 -16.297 1 74.75 103 TYR B O 1
ATOM 1832 N N . TYR B 1 104 ? 3.088 17.188 -15.453 1 73.25 104 TYR B N 1
ATOM 1833 C CA . TYR B 1 104 ? 4.543 17.172 -15.367 1 73.25 104 TYR B CA 1
ATOM 1834 C C . TYR B 1 104 ? 5.176 16.984 -16.734 1 73.25 104 TYR B C 1
ATOM 1836 O O . TYR B 1 104 ? 6.27 17.484 -17 1 73.25 104 TYR B O 1
ATOM 1844 N N . GLU B 1 105 ? 4.504 16.203 -17.5 1 73.44 105 GLU B N 1
ATOM 1845 C CA . GLU B 1 105 ? 4.984 16.016 -18.859 1 73.44 105 GLU B CA 1
ATOM 1846 C C . GLU B 1 105 ? 4.938 17.312 -19.656 1 73.44 105 GLU B C 1
ATOM 1848 O O . GLU B 1 105 ? 5.828 17.594 -20.453 1 73.44 105 GLU B O 1
ATOM 1853 N N . SER B 1 106 ? 3.992 17.922 -19.406 1 73.75 106 SER B N 1
ATOM 1854 C CA . SER B 1 106 ? 3.842 19.219 -20.078 1 73.75 106 SER B CA 1
ATOM 1855 C C . SER B 1 106 ? 4.871 20.219 -19.578 1 73.75 106 SER B C 1
ATOM 1857 O O . SER B 1 106 ? 5.348 21.062 -20.359 1 73.75 106 SER B O 1
ATOM 1859 N N . SER B 1 107 ? 5.305 20.125 -18.406 1 65.81 107 SER B N 1
ATOM 1860 C CA . SER B 1 107 ? 6.277 21.047 -17.828 1 65.81 107 SER B CA 1
ATOM 1861 C C . SER B 1 107 ? 7.699 20.672 -18.234 1 65.81 107 SER B C 1
ATOM 1863 O O . SER B 1 107 ? 8.602 21.516 -18.219 1 65.81 107 SER B O 1
ATOM 1865 N N . GLY B 1 108 ? 8.102 19.469 -18.391 1 59.59 108 GLY B N 1
ATOM 1866 C CA . GLY B 1 108 ? 9.406 19.031 -18.875 1 59.59 108 GLY B CA 1
ATOM 1867 C C . GLY B 1 108 ? 9.664 19.391 -20.328 1 59.59 108 GLY B C 1
ATOM 1868 O O . GLY B 1 108 ? 10.812 19.5 -20.75 1 59.59 108 GLY B O 1
ATOM 1869 N N . ASP B 1 109 ? 8.875 19.312 -21.109 1 55.16 109 ASP B N 1
ATOM 1870 C CA . ASP B 1 109 ? 9.117 19.734 -22.484 1 55.16 109 ASP B CA 1
ATOM 1871 C C . ASP B 1 109 ? 9.586 21.188 -22.547 1 55.16 109 ASP B C 1
ATOM 1873 O O . ASP B 1 109 ? 10.305 21.578 -23.469 1 55.16 109 ASP B O 1
ATOM 1877 N N . LYS B 1 110 ? 9.516 22.031 -21.625 1 48.03 110 LYS B N 1
ATOM 1878 C CA . LYS B 1 110 ? 10.055 23.375 -21.875 1 48.03 110 LYS B CA 1
ATOM 1879 C C . LYS B 1 110 ? 11.57 23.406 -21.703 1 48.03 110 LYS B C 1
ATOM 1881 O O . LYS B 1 110 ? 12.234 24.312 -22.203 1 48.03 110 LYS B O 1
ATOM 1886 N N . GLY B 1 111 ? 12.359 22.672 -20.938 1 40.94 111 GLY B N 1
ATOM 1887 C CA . GLY B 1 111 ? 13.797 22.844 -20.844 1 40.94 111 GLY B CA 1
ATOM 1888 C C . GLY B 1 111 ? 14.562 22.078 -21.906 1 40.94 111 GLY B C 1
ATOM 1889 O O . GLY B 1 111 ? 15.797 22.109 -21.938 1 40.94 111 GLY B O 1
ATOM 1890 N N . SER B 1 112 ? 14.273 21 -22.375 1 39.75 112 SER B N 1
ATOM 1891 C CA . SER B 1 112 ? 15.258 20.484 -23.312 1 39.75 112 SER B CA 1
ATOM 1892 C C . SER B 1 112 ? 15.258 21.297 -24.609 1 39.75 112 SER B C 1
ATOM 1894 O O . SER B 1 112 ? 14.328 21.188 -25.422 1 39.75 112 SER B O 1
ATOM 1896 N N . GLY B 1 113 ? 15.672 22.609 -24.5 1 35.47 113 GLY B N 1
ATOM 1897 C CA . GLY B 1 113 ? 16.453 23.062 -25.641 1 35.47 113 GLY B CA 1
ATOM 1898 C C . GLY B 1 113 ? 17.562 22.094 -26 1 35.47 113 GLY B C 1
ATOM 1899 O O . GLY B 1 113 ? 18.078 21.375 -25.141 1 35.47 113 GLY B O 1
ATOM 1900 N N . ASN B 1 114 ? 17.719 21.562 -27.219 1 34.75 114 ASN B N 1
ATOM 1901 C CA . ASN B 1 114 ? 18.812 20.922 -27.938 1 34.75 114 ASN B CA 1
ATOM 1902 C C . ASN B 1 114 ? 20.141 21.656 -27.703 1 34.75 114 ASN B C 1
ATOM 1904 O O . ASN B 1 114 ? 20.281 22.828 -28.031 1 34.75 114 ASN B O 1
ATOM 1908 N N . PRO B 1 115 ? 20.922 21.609 -26.672 1 29.95 115 PRO B N 1
ATOM 1909 C CA . PRO B 1 115 ? 22.234 22.188 -27 1 29.95 115 PRO B CA 1
ATOM 1910 C C . PRO B 1 115 ? 22.875 21.516 -28.219 1 29.95 115 PRO B C 1
ATOM 1912 O O . PRO B 1 115 ? 22.969 20.297 -28.281 1 29.95 115 PRO B O 1
ATOM 1915 N N . LYS B 1 116 ? 22.828 22.141 -29.438 1 26.77 116 LYS B N 1
ATOM 1916 C CA . LYS B 1 116 ? 23.703 21.984 -30.594 1 26.77 116 LYS B CA 1
ATOM 1917 C C . LYS B 1 116 ? 25.172 22.031 -30.188 1 26.77 116 LYS B C 1
ATOM 1919 O O . LYS B 1 116 ? 25.641 23.047 -29.656 1 26.77 116 LYS B O 1
ATOM 1924 N N . PHE B 1 117 ? 25.734 20.891 -29.609 1 25.75 117 PHE B N 1
ATOM 1925 C CA . PHE B 1 117 ? 27.172 20.828 -29.766 1 25.75 117 PHE B CA 1
ATOM 1926 C C . PHE B 1 117 ? 27.578 21.203 -31.188 1 25.75 117 PHE B C 1
ATOM 1928 O O . PHE B 1 117 ? 27.109 20.609 -32.156 1 25.75 117 PHE B O 1
ATOM 1935 N N . ASP B 1 118 ? 27.969 22.422 -31.328 1 22.52 118 ASP B N 1
ATOM 1936 C CA . ASP B 1 118 ? 29.094 22.672 -32.25 1 22.52 118 ASP B CA 1
ATOM 1937 C C . ASP B 1 118 ? 30.328 21.906 -31.812 1 22.52 118 ASP B C 1
ATOM 1939 O O . ASP B 1 118 ? 30.578 21.75 -30.609 1 22.52 118 ASP B O 1
#

Sequence (236 aa):
MVRKLQGDEWQAALHFLQAVLVSPMLVWNEFAPQLCESLFRKHGNRSLEFVSSSNSEEEIDEVFVKEKARRYKECLVYYQVMLYGEIPWWSSYCSKNSASYIYYESSGDKGSGNPKFDMVRKLQGDEWQAALHFLQAVLVSPMLVWNEFAPQLCESLFRKHGNRSLEFVSSSNSEEEIDEVFVKEKARRYKECLVYYQVMLYGEIPWWSSYCSKNSASYIYYESSGDKGSGNPKFD

Solvent-accessible surface area (backbone atoms only — not comparable to full-atom values): 13647 Å² total; per-residue (Å²): 129,82,75,74,62,47,75,44,49,43,50,20,51,47,27,43,36,49,14,33,54,56,22,43,67,54,33,37,72,65,45,22,42,68,44,41,49,71,74,50,52,78,67,65,74,75,67,85,72,74,77,69,71,70,80,55,77,71,70,81,54,60,69,59,42,34,51,53,32,48,51,51,45,52,51,53,52,49,48,39,46,72,74,61,69,43,77,60,66,57,56,55,50,37,51,53,52,50,52,52,47,52,52,51,56,63,60,53,64,72,68,72,66,79,80,76,80,124,131,81,74,73,64,48,75,45,50,41,50,20,50,49,27,43,36,50,14,34,56,55,22,42,66,55,34,38,72,64,45,21,42,69,43,41,48,72,74,50,54,78,67,67,77,77,64,87,72,75,78,70,71,70,79,54,80,71,70,80,54,58,68,58,42,31,49,53,33,48,51,52,46,51,52,52,53,49,47,39,45,72,73,60,68,46,76,61,64,57,56,56,49,38,52,52,51,50,52,52,46,53,51,52,55,61,58,53,64,69,67,71,66,78,79,75,80,122

Foldseek 3Di:
DPPPQDLVSLLVLLVLLVVCLVPVPCCCPPNPVPVLCVQQPPPPPPDPDPCPVPPPPPPPPSVSSNVSSVVVNVVSVVCCCVPVVDDRCVVVVVVVVVVVVVVVVVVVVPPPDPPPPD/DPPPQDLVSLLVLLVLLVVCLVPVPCCCPPNPVPVLCVQQPPPPPPDPDPCPVPPPPPPPPSVSSNVSSVVVNVVSVVCCCVPVVDDRCVVVVVVVVVVVVVVVVVVVVPPPPPPPPD

Radius of gyration: 21.61 Å; Cα contacts (8 Å, |Δi|>4): 190; chains: 2; bounding box: 75×61×60 Å

Organism: NCBI:txid97028